Protein AF-A0A9W6RA93-F1 (afdb_monomer_lite)

Sequence (191 aa):
MTVQRWSEPAPAGTRHGHGGESALDPVASFRAELADDMESLQQAPGLPAEVPGMTTPDLASLLGDQLDLALLCTSLGMRQPEVMKLLRGKVPLTLEQINTVARVTGLAAEKIVQTVRPLPFGLVVAAEHPRWRHVWHERARRRHISEAEARLSGSYGAFALAARETSGKERNWHERLRRFLS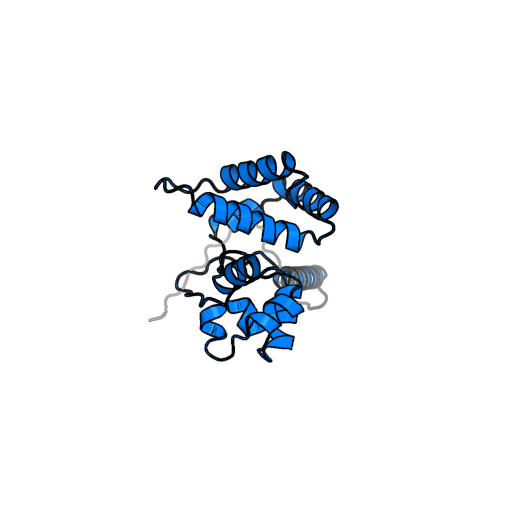DEELDPGGA

Radius of gyration: 23.51 Å; chains: 1; bounding box: 47×47×72 Å

Organism: NCBI:txid342230

Foldseek 3Di:
DDDDDDDDDDDPPDDDPDPPPDPPPPVVVVVVVVVVVVVVVVPPDAAQEDDPPDDFAFQCVVCPPLDDLVLLCVQVVHDSVVVVCNRRLLAFADLVSLVSCCVSSVNDSVSNNSNNDGAYNVLSCLLPPPVCQVLLVVQCVLVVHDSNVSSHRLSSQLVSVVVVPPDPDDDPSNVSSVVSSVVCVVCSDPD

Structure (mmCIF, N/CA/C/O backbone):
data_AF-A0A9W6RA93-F1
#
_entry.id   AF-A0A9W6RA93-F1
#
loop_
_atom_site.group_PDB
_atom_site.id
_atom_site.type_symbol
_atom_site.label_atom_id
_atom_site.label_alt_id
_atom_site.label_comp_id
_atom_site.label_asym_id
_atom_site.label_entity_id
_atom_site.label_seq_id
_atom_site.pdbx_PDB_ins_code
_atom_site.Cartn_x
_atom_site.Cartn_y
_atom_site.Cartn_z
_atom_site.occupancy
_atom_site.B_iso_or_equiv
_atom_site.auth_seq_id
_atom_site.auth_comp_id
_atom_site.auth_asym_id
_atom_site.auth_atom_id
_atom_site.pdbx_PDB_model_num
ATOM 1 N N . MET A 1 1 ? -10.419 10.894 -52.809 1.00 36.72 1 MET A N 1
ATOM 2 C CA . MET A 1 1 ? -9.105 11.565 -52.713 1.00 36.72 1 MET A CA 1
ATOM 3 C C . MET A 1 1 ? -8.285 10.778 -51.710 1.00 36.72 1 MET A C 1
ATOM 5 O O . MET A 1 1 ? -8.622 10.798 -50.535 1.00 36.72 1 MET A O 1
ATOM 9 N N . THR A 1 2 ? -7.304 10.008 -52.177 1.00 36.62 2 THR A N 1
ATOM 10 C CA . THR A 1 2 ? -6.543 9.055 -51.354 1.00 36.62 2 THR A CA 1
ATOM 11 C C . THR A 1 2 ? -5.090 9.505 -51.338 1.00 36.62 2 THR A C 1
ATOM 13 O O . THR A 1 2 ? -4.476 9.632 -52.394 1.00 36.62 2 THR A O 1
ATOM 16 N N . VAL A 1 3 ? -4.561 9.803 -50.151 1.00 40.84 3 VAL A N 1
ATOM 17 C CA . VAL A 1 3 ? -3.179 10.255 -49.961 1.00 40.84 3 VAL A CA 1
ATOM 18 C C . VAL A 1 3 ? -2.261 9.034 -50.013 1.00 40.84 3 VAL A C 1
ATOM 20 O O . VAL A 1 3 ? -2.242 8.221 -49.093 1.00 40.84 3 VAL A O 1
ATOM 23 N N . GLN A 1 4 ? -1.516 8.893 -51.110 1.00 44.50 4 GLN A N 1
ATOM 24 C CA . GLN A 1 4 ? -0.399 7.956 -51.224 1.00 44.50 4 GLN A CA 1
ATOM 25 C C . GLN A 1 4 ? 0.738 8.446 -50.322 1.00 44.50 4 GLN A C 1
ATOM 27 O O . GLN A 1 4 ? 1.382 9.453 -50.606 1.00 44.50 4 GLN A O 1
ATOM 32 N N . ARG A 1 5 ? 0.974 7.740 -49.214 1.00 43.41 5 ARG A N 1
ATOM 33 C CA . ARG A 1 5 ? 2.143 7.939 -48.354 1.00 43.41 5 ARG A CA 1
ATOM 34 C C . ARG A 1 5 ? 3.356 7.344 -49.067 1.00 43.41 5 ARG A C 1
ATOM 36 O O . ARG A 1 5 ? 3.407 6.136 -49.278 1.00 43.41 5 ARG A O 1
ATOM 43 N N . TRP A 1 6 ? 4.291 8.188 -49.485 1.00 42.81 6 TRP A N 1
ATOM 44 C CA . TRP A 1 6 ? 5.549 7.747 -50.080 1.00 42.81 6 TRP A CA 1
ATOM 45 C C . TRP A 1 6 ? 6.434 7.206 -48.955 1.00 42.81 6 TRP A C 1
ATOM 47 O O . TRP A 1 6 ? 6.784 7.942 -48.036 1.00 42.81 6 TRP A O 1
ATOM 57 N N . SER A 1 7 ? 6.742 5.912 -48.992 1.00 51.69 7 SER A N 1
ATOM 58 C CA . SER A 1 7 ? 7.781 5.329 -48.144 1.00 51.69 7 SER A CA 1
ATOM 59 C C . SER A 1 7 ? 9.137 5.702 -48.741 1.00 51.69 7 SER A C 1
ATOM 61 O O . SER A 1 7 ? 9.471 5.248 -49.835 1.00 51.69 7 SER A O 1
ATOM 63 N N . GLU A 1 8 ? 9.897 6.551 -48.052 1.00 59.06 8 GLU A N 1
ATOM 64 C CA . GLU A 1 8 ? 11.294 6.827 -48.395 1.00 59.06 8 GLU A CA 1
ATOM 65 C C . GLU A 1 8 ? 12.121 5.530 -48.334 1.00 59.06 8 GLU A C 1
ATOM 67 O O . GLU A 1 8 ? 11.984 4.762 -47.374 1.00 59.06 8 GLU A O 1
ATOM 72 N N . PRO A 1 9 ? 12.973 5.251 -49.336 1.00 64.44 9 PRO A N 1
ATOM 73 C CA . PRO A 1 9 ? 13.858 4.097 -49.295 1.00 64.44 9 PRO A CA 1
ATOM 74 C C . PRO A 1 9 ? 14.930 4.306 -48.220 1.00 64.44 9 PRO A C 1
ATOM 76 O O . PRO A 1 9 ? 15.585 5.348 -48.173 1.00 64.44 9 PRO A O 1
ATOM 79 N N . ALA A 1 10 ? 15.120 3.310 -47.352 1.00 65.06 10 ALA A N 1
ATOM 80 C CA . ALA A 1 10 ? 16.121 3.393 -46.294 1.00 65.06 10 ALA A CA 1
ATOM 81 C C . ALA A 1 10 ? 17.547 3.523 -46.880 1.00 65.06 10 ALA A C 1
ATOM 83 O O . ALA A 1 10 ? 17.833 2.954 -47.940 1.00 65.06 10 ALA A O 1
ATOM 84 N N . PRO A 1 11 ? 18.458 4.241 -46.197 1.00 69.00 11 PRO A N 1
ATOM 85 C CA . PRO A 1 11 ? 19.805 4.517 -46.690 1.00 69.00 11 PRO A CA 1
ATOM 86 C C . PRO A 1 11 ? 20.626 3.246 -46.962 1.00 69.00 11 PRO A C 1
ATOM 88 O O . PRO A 1 11 ? 20.432 2.191 -46.348 1.00 69.00 11 PRO A O 1
ATOM 91 N N . ALA A 1 12 ? 21.576 3.344 -47.894 1.00 56.97 12 ALA A N 1
ATOM 92 C CA . ALA A 1 12 ? 22.446 2.233 -48.266 1.00 56.97 12 ALA A CA 1
ATOM 93 C C . ALA A 1 12 ? 23.237 1.719 -47.046 1.00 56.97 12 ALA A C 1
ATOM 95 O O . ALA A 1 12 ? 23.892 2.492 -46.352 1.00 56.97 12 ALA A O 1
ATOM 96 N N . GLY A 1 13 ? 23.150 0.411 -46.781 1.00 61.53 13 GLY A N 1
ATOM 97 C CA . GLY A 1 13 ? 23.719 -0.239 -45.591 1.00 61.53 13 GLY A CA 1
ATOM 98 C C . GLY A 1 13 ? 22.688 -0.629 -44.524 1.00 61.53 13 GLY A C 1
ATOM 99 O O . GLY A 1 13 ? 23.022 -1.360 -43.593 1.00 61.53 13 GLY A O 1
ATOM 100 N N . THR A 1 14 ? 21.423 -0.219 -44.673 1.00 60.84 14 THR A N 1
ATOM 101 C CA . THR A 1 14 ? 20.351 -0.623 -43.751 1.00 60.84 14 THR A CA 1
ATOM 102 C C . THR A 1 14 ? 19.909 -2.058 -44.047 1.00 60.84 14 THR A C 1
ATOM 104 O O . THR A 1 14 ? 19.227 -2.331 -45.040 1.00 60.84 14 THR A O 1
ATOM 107 N N . ARG A 1 15 ? 20.289 -3.006 -43.184 1.00 58.16 15 ARG A N 1
ATOM 108 C CA . ARG A 1 15 ? 19.777 -4.380 -43.242 1.00 58.16 15 ARG A CA 1
ATOM 109 C C . ARG A 1 15 ? 18.323 -4.357 -42.766 1.00 58.16 15 ARG A C 1
ATOM 111 O O . ARG A 1 15 ? 18.066 -4.203 -41.577 1.00 58.16 15 ARG A O 1
ATOM 118 N N . HIS A 1 16 ? 17.374 -4.477 -43.690 1.00 57.50 16 HIS A N 1
ATOM 119 C CA . HIS A 1 16 ? 15.974 -4.669 -43.320 1.00 57.50 16 HIS A CA 1
ATOM 120 C C . HIS A 1 16 ? 15.856 -6.052 -42.677 1.00 57.50 16 HIS A C 1
ATOM 122 O O . HIS A 1 16 ? 16.251 -7.049 -43.287 1.00 57.50 16 HIS A O 1
ATOM 128 N N . GLY A 1 17 ? 15.369 -6.113 -41.436 1.00 53.44 17 GLY A N 1
ATOM 129 C CA . GLY A 1 17 ? 15.012 -7.387 -40.823 1.00 53.44 17 GLY A CA 1
ATOM 130 C C . GLY A 1 17 ? 13.988 -8.078 -41.718 1.00 53.44 17 GLY A C 1
ATOM 131 O O . GLY A 1 17 ? 12.970 -7.476 -42.054 1.00 53.44 17 GLY A O 1
ATOM 132 N N . HIS A 1 18 ? 14.282 -9.301 -42.159 1.00 56.94 18 HIS A N 1
ATOM 133 C CA . HIS A 1 18 ? 13.280 -10.123 -42.828 1.00 56.94 18 HIS A CA 1
ATOM 134 C C . HIS A 1 18 ? 12.119 -10.320 -41.850 1.00 56.94 18 HIS A C 1
ATOM 136 O O . HIS A 1 18 ? 12.353 -10.610 -40.675 1.00 56.94 18 HIS A O 1
ATOM 142 N N . GLY A 1 19 ? 10.887 -10.106 -42.315 1.00 50.97 19 GLY A N 1
ATOM 143 C CA . GLY A 1 19 ? 9.704 -10.450 -41.538 1.00 50.97 19 GLY A CA 1
ATOM 144 C C . GLY A 1 19 ? 9.785 -11.928 -41.177 1.00 50.97 19 GLY A C 1
ATOM 145 O O . GLY A 1 19 ? 9.890 -12.771 -42.064 1.00 50.97 19 GLY A O 1
ATOM 146 N N . GLY A 1 20 ? 9.821 -12.235 -39.881 1.00 49.22 20 GLY A N 1
ATOM 147 C CA . GLY A 1 20 ? 9.726 -13.607 -39.400 1.00 49.22 20 GLY A CA 1
ATOM 148 C C . GLY A 1 20 ? 8.324 -14.123 -39.703 1.00 49.22 20 GLY A C 1
ATOM 149 O O . GLY A 1 20 ? 7.399 -13.874 -38.939 1.00 49.22 20 GLY A O 1
ATOM 150 N N . GLU A 1 21 ? 8.151 -14.787 -40.845 1.00 57.59 21 GLU A N 1
ATOM 151 C CA . GLU A 1 21 ? 6.873 -15.379 -41.272 1.00 57.59 21 GLU A CA 1
ATOM 152 C C . GLU A 1 21 ? 6.667 -16.811 -40.739 1.00 57.59 21 GLU A C 1
ATOM 154 O O . GLU A 1 21 ? 5.764 -17.514 -41.182 1.00 57.59 21 GLU A O 1
ATOM 159 N N . SER A 1 22 ? 7.466 -17.273 -39.769 1.00 55.97 22 SER A N 1
ATOM 160 C CA . SER A 1 22 ? 7.335 -18.627 -39.217 1.00 55.97 22 SER A CA 1
ATOM 161 C C . SER A 1 22 ? 7.153 -18.617 -37.703 1.00 55.97 22 SER A C 1
ATOM 163 O O . SER A 1 22 ? 7.971 -18.068 -36.972 1.00 55.97 22 SER A O 1
ATOM 165 N N . ALA A 1 23 ? 6.118 -19.312 -37.225 1.00 57.00 23 ALA A N 1
ATOM 166 C CA . ALA A 1 23 ? 5.870 -19.568 -35.803 1.00 57.00 23 ALA A CA 1
ATOM 167 C C . ALA A 1 23 ? 6.973 -20.416 -35.125 1.00 57.00 23 ALA A C 1
ATOM 169 O O . ALA A 1 23 ? 6.965 -20.574 -33.909 1.00 57.00 23 ALA A O 1
ATOM 170 N N . LEU A 1 24 ? 7.913 -20.957 -35.911 1.00 57.31 24 LEU A N 1
ATOM 171 C CA . LEU A 1 24 ? 9.089 -21.710 -35.460 1.00 57.31 24 LEU A CA 1
ATOM 172 C C . LEU A 1 24 ? 10.396 -20.910 -35.605 1.00 57.31 24 LEU A C 1
ATOM 174 O O . LEU A 1 24 ? 11.478 -21.481 -35.481 1.00 57.31 24 LEU A O 1
ATOM 178 N N . ASP A 1 25 ? 10.319 -19.614 -35.922 1.00 70.88 25 ASP A N 1
ATOM 179 C CA . ASP A 1 25 ? 11.484 -18.731 -35.907 1.00 70.88 25 ASP A CA 1
ATOM 180 C C . ASP A 1 25 ? 11.964 -18.560 -34.451 1.00 70.88 25 ASP A C 1
ATOM 182 O O . ASP A 1 25 ? 11.193 -18.067 -33.621 1.00 70.88 25 ASP A O 1
ATOM 186 N N . PRO A 1 26 ? 13.221 -18.912 -34.116 1.00 73.00 26 PRO A N 1
ATOM 187 C CA . PRO A 1 26 ? 13.783 -18.695 -32.783 1.00 73.00 26 PRO A CA 1
ATOM 188 C C . PRO A 1 26 ? 13.625 -17.253 -32.278 1.00 73.00 26 PRO A C 1
ATOM 190 O O . PRO A 1 26 ? 13.491 -17.030 -31.076 1.00 73.00 26 PRO A O 1
ATOM 193 N N . VAL A 1 27 ? 13.599 -16.263 -33.180 1.00 78.69 27 VAL A N 1
ATOM 194 C CA . VAL A 1 27 ? 13.358 -14.855 -32.827 1.00 78.69 27 VAL A CA 1
ATOM 195 C C . VAL A 1 27 ? 11.902 -14.617 -32.418 1.00 78.69 27 VAL A C 1
ATOM 197 O O . VAL A 1 27 ? 11.645 -13.822 -31.514 1.00 78.69 27 VAL A O 1
ATOM 200 N N . ALA A 1 28 ? 10.945 -15.290 -33.062 1.00 78.12 28 ALA A N 1
ATOM 201 C CA . ALA A 1 28 ? 9.533 -15.219 -32.698 1.00 78.12 28 ALA A CA 1
ATOM 202 C C . ALA A 1 28 ? 9.275 -15.904 -31.349 1.00 78.12 28 ALA A C 1
ATOM 204 O O . ALA A 1 28 ? 8.592 -15.323 -30.507 1.00 78.12 28 ALA A O 1
ATOM 205 N N . SER A 1 29 ? 9.888 -17.069 -31.108 1.00 78.94 29 SER A N 1
ATOM 206 C CA . SER A 1 29 ? 9.822 -17.761 -29.813 1.00 78.94 29 SER A CA 1
ATOM 207 C C . SER A 1 29 ? 10.404 -16.910 -28.681 1.00 78.94 29 SER A C 1
ATOM 209 O O . SER A 1 29 ? 9.730 -16.693 -27.682 1.00 78.94 29 SER A O 1
ATOM 211 N N . PHE A 1 30 ? 11.589 -16.319 -28.868 1.00 83.62 30 PHE A N 1
ATOM 212 C CA . PHE A 1 30 ? 12.202 -15.451 -27.854 1.00 83.62 30 PHE A CA 1
ATOM 213 C C . PHE A 1 30 ? 11.380 -14.183 -27.563 1.00 83.62 30 PHE A C 1
ATOM 215 O O . PHE A 1 30 ? 11.320 -13.709 -26.432 1.00 83.62 30 PHE A O 1
ATOM 222 N N . ARG A 1 31 ? 10.719 -13.609 -28.578 1.00 86.00 31 ARG A N 1
ATOM 223 C CA . ARG A 1 31 ? 9.807 -12.471 -28.376 1.00 86.00 31 ARG A CA 1
ATOM 224 C C . ARG A 1 31 ? 8.556 -12.857 -27.595 1.00 86.00 31 ARG A C 1
ATOM 226 O O . ARG A 1 31 ? 8.086 -12.027 -26.825 1.00 86.00 31 ARG A O 1
ATOM 233 N N . ALA A 1 32 ? 8.025 -14.060 -27.813 1.00 85.19 32 ALA A N 1
ATOM 234 C CA . ALA A 1 32 ? 6.898 -14.577 -27.045 1.00 85.19 32 ALA A CA 1
ATOM 235 C C . ALA A 1 32 ? 7.292 -14.783 -25.576 1.00 85.19 32 ALA A C 1
ATOM 237 O O . ALA A 1 32 ? 6.619 -14.252 -24.705 1.00 85.19 32 ALA A O 1
ATOM 238 N N . GLU A 1 33 ? 8.445 -15.406 -25.311 1.00 87.25 33 GLU A N 1
ATOM 239 C CA . GLU A 1 33 ? 8.981 -15.558 -23.947 1.00 87.25 33 GLU A CA 1
ATOM 240 C C . GLU A 1 33 ? 9.149 -14.203 -23.242 1.00 87.25 33 GLU A C 1
ATOM 242 O O . GLU A 1 33 ? 8.701 -14.024 -22.113 1.00 87.25 33 GLU A O 1
ATOM 247 N N . LEU A 1 34 ? 9.720 -13.205 -23.927 1.00 90.69 34 LEU A N 1
ATOM 248 C CA . LEU A 1 34 ? 9.853 -11.860 -23.364 1.00 90.69 34 LEU A CA 1
ATOM 249 C C . LEU A 1 34 ? 8.492 -11.187 -23.117 1.00 90.69 34 LEU A C 1
ATOM 251 O O . LEU A 1 34 ? 8.352 -10.426 -22.160 1.00 90.69 34 LEU A O 1
ATOM 255 N N . ALA A 1 35 ? 7.506 -11.418 -23.988 1.00 87.62 35 ALA A N 1
ATOM 256 C CA . ALA A 1 35 ? 6.161 -10.879 -23.821 1.00 87.62 35 ALA A CA 1
ATOM 257 C C . ALA A 1 35 ? 5.460 -11.501 -22.606 1.00 87.62 35 ALA A C 1
ATOM 259 O O . ALA A 1 35 ? 4.885 -10.755 -21.815 1.00 87.62 35 ALA A O 1
ATOM 260 N N . ASP A 1 36 ? 5.585 -12.814 -22.421 1.00 88.00 36 ASP A N 1
ATOM 261 C CA . ASP A 1 36 ? 5.050 -13.545 -21.270 1.00 88.00 36 ASP A CA 1
ATOM 262 C C . ASP A 1 36 ? 5.724 -13.084 -19.965 1.00 88.00 36 ASP A C 1
ATOM 264 O O . ASP A 1 36 ? 5.051 -12.798 -18.971 1.00 88.00 36 ASP A O 1
ATOM 268 N N . ASP A 1 37 ? 7.051 -12.912 -19.975 1.00 89.69 37 ASP A N 1
ATOM 269 C CA . ASP A 1 37 ? 7.802 -12.361 -18.842 1.00 89.69 37 ASP A CA 1
ATOM 270 C C . ASP A 1 37 ? 7.358 -10.927 -18.519 1.00 89.69 37 ASP A C 1
ATOM 272 O O . ASP A 1 37 ? 7.168 -10.564 -17.356 1.00 89.69 37 ASP A O 1
ATOM 276 N N . MET A 1 38 ? 7.158 -10.092 -19.541 1.00 88.62 38 MET A N 1
ATOM 277 C CA . MET A 1 38 ? 6.647 -8.735 -19.363 1.00 88.62 38 MET A CA 1
ATOM 278 C C . MET A 1 38 ? 5.212 -8.717 -18.831 1.00 88.62 38 MET A C 1
ATOM 280 O O . MET A 1 38 ? 4.895 -7.855 -18.011 1.00 88.62 38 MET A O 1
ATOM 284 N N . GLU A 1 39 ? 4.346 -9.620 -19.285 1.00 85.62 39 GLU A N 1
ATOM 285 C CA . GLU A 1 39 ? 2.978 -9.754 -18.784 1.00 85.62 39 GLU A CA 1
ATOM 286 C C . GLU A 1 39 ? 2.991 -10.181 -17.312 1.00 85.62 39 GLU A C 1
ATOM 288 O O . GLU A 1 39 ? 2.346 -9.544 -16.481 1.00 85.62 39 GLU A O 1
ATOM 293 N N . SER A 1 40 ? 3.822 -11.164 -16.959 1.00 76.94 40 SER A N 1
ATOM 294 C CA . SER A 1 40 ? 4.049 -11.593 -15.575 1.00 76.94 40 SER A CA 1
ATOM 295 C C . SER A 1 40 ? 4.535 -10.440 -14.685 1.00 76.94 40 SER A C 1
ATOM 297 O O . SER A 1 40 ? 4.001 -10.210 -13.597 1.00 76.94 40 SER A O 1
ATOM 299 N N . LEU A 1 41 ? 5.486 -9.635 -15.171 1.00 78.44 41 LEU A N 1
ATOM 300 C CA . LEU A 1 41 ? 5.976 -8.454 -14.457 1.00 78.44 41 LEU A CA 1
ATOM 301 C C . LEU A 1 41 ? 4.921 -7.348 -14.320 1.00 78.44 41 LEU A C 1
ATOM 303 O O . LEU A 1 41 ? 4.916 -6.652 -13.307 1.00 78.44 41 LEU A O 1
ATOM 307 N N . GLN A 1 42 ? 4.021 -7.182 -15.292 1.00 76.94 42 GLN A N 1
ATOM 308 C CA . GLN A 1 42 ? 2.908 -6.227 -15.191 1.00 76.94 42 GLN A CA 1
ATOM 309 C C . GLN A 1 42 ? 1.892 -6.622 -14.116 1.00 76.94 42 GLN A C 1
ATOM 311 O O . GLN A 1 42 ? 1.263 -5.743 -13.530 1.00 76.94 42 GLN A O 1
ATOM 316 N N . GLN A 1 43 ? 1.751 -7.920 -13.831 1.00 74.50 43 GLN A N 1
ATOM 317 C CA . GLN A 1 43 ? 0.900 -8.416 -12.745 1.00 74.50 43 GLN A CA 1
ATOM 318 C C . GLN A 1 43 ? 1.572 -8.330 -11.366 1.00 74.50 43 GLN A C 1
ATOM 320 O O . GLN A 1 43 ? 0.918 -8.550 -10.344 1.00 74.50 43 GLN A O 1
ATOM 325 N N . ALA A 1 44 ? 2.871 -8.016 -11.302 1.00 71.44 44 ALA A N 1
ATOM 326 C CA . ALA A 1 44 ? 3.565 -7.885 -10.031 1.00 71.44 44 ALA A CA 1
ATOM 327 C C . ALA A 1 4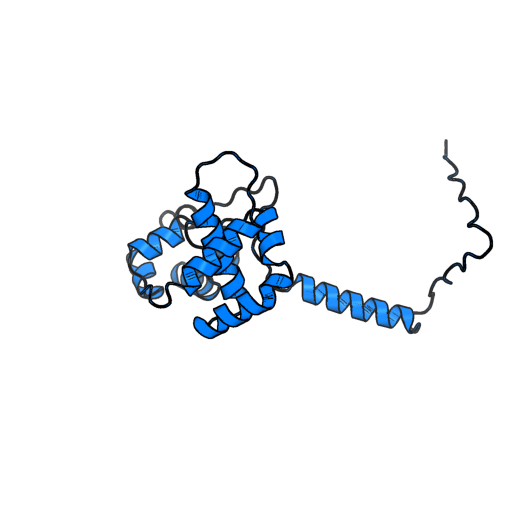4 ? 3.012 -6.685 -9.234 1.00 71.44 44 ALA A C 1
ATOM 329 O O . ALA A 1 44 ? 2.806 -5.604 -9.792 1.00 71.44 44 ALA A O 1
ATOM 330 N N . PRO A 1 45 ? 2.800 -6.830 -7.914 1.00 69.12 45 PRO A N 1
ATOM 331 C CA . PRO A 1 45 ? 2.241 -5.763 -7.095 1.00 69.12 45 PRO A CA 1
ATOM 332 C C . PRO A 1 45 ? 3.200 -4.564 -7.028 1.00 69.12 45 PRO A C 1
ATOM 334 O O . PRO A 1 45 ? 4.243 -4.600 -6.364 1.00 69.12 45 PRO A O 1
ATOM 337 N N . GLY A 1 46 ? 2.834 -3.496 -7.735 1.00 79.00 46 GLY A N 1
ATOM 338 C CA . GLY A 1 46 ? 3.486 -2.191 -7.678 1.00 79.00 46 GLY A CA 1
ATOM 339 C C . GLY A 1 46 ? 2.907 -1.295 -6.583 1.00 79.00 46 GLY A C 1
ATOM 340 O O . GLY A 1 46 ? 1.845 -1.564 -6.017 1.00 79.00 46 GLY A O 1
ATOM 341 N N . LEU A 1 47 ? 3.600 -0.195 -6.286 1.00 84.12 47 LEU A N 1
ATOM 342 C CA . LEU A 1 47 ? 3.041 0.856 -5.437 1.00 84.12 47 LEU A CA 1
ATOM 343 C C . LEU A 1 47 ? 1.788 1.475 -6.091 1.00 84.12 47 LEU A C 1
ATOM 345 O O . LEU A 1 47 ? 1.807 1.752 -7.292 1.00 84.12 47 LEU A O 1
ATOM 349 N N . PRO A 1 48 ? 0.717 1.756 -5.324 1.00 84.38 48 PRO A N 1
ATOM 350 C CA . PRO A 1 48 ? -0.491 2.371 -5.865 1.00 84.38 48 PRO A CA 1
ATOM 351 C C . PRO A 1 48 ? -0.180 3.809 -6.294 1.00 84.38 48 PRO A C 1
ATOM 353 O O . PRO A 1 48 ? -0.003 4.681 -5.447 1.00 84.38 48 PRO A O 1
ATOM 356 N N . ALA A 1 49 ? -0.072 4.060 -7.597 1.00 85.44 49 ALA A N 1
ATOM 357 C CA . ALA A 1 49 ? 0.250 5.373 -8.150 1.00 85.44 49 ALA A CA 1
ATOM 358 C C . ALA A 1 49 ? -1.012 6.193 -8.443 1.00 85.44 49 ALA A C 1
ATOM 360 O O . ALA A 1 49 ? -2.049 5.650 -8.822 1.00 85.44 49 ALA A O 1
ATOM 361 N N . GLU A 1 50 ? -0.928 7.514 -8.282 1.00 84.12 50 GLU A N 1
ATOM 362 C CA . GLU A 1 50 ? -2.022 8.413 -8.639 1.00 84.12 50 GLU A CA 1
ATOM 363 C C . GLU A 1 50 ? -2.257 8.398 -10.150 1.00 84.12 50 GLU A C 1
ATOM 365 O O . GLU A 1 50 ? -1.325 8.509 -10.949 1.00 84.12 50 GLU A O 1
ATOM 370 N N . VAL A 1 51 ? -3.526 8.281 -10.534 1.00 78.69 51 VAL A N 1
ATOM 371 C CA . VAL A 1 51 ? -3.971 8.409 -11.920 1.00 78.69 51 VAL A CA 1
ATOM 372 C C . VAL A 1 51 ? -4.762 9.714 -12.032 1.00 78.69 51 VAL A C 1
ATOM 374 O O . VAL A 1 51 ? -5.649 9.952 -11.202 1.00 78.69 51 VAL A O 1
ATOM 377 N N . PRO A 1 52 ? -4.472 10.583 -13.020 1.00 73.06 52 PRO A N 1
ATOM 378 C CA . PRO A 1 52 ? -5.204 11.833 -13.202 1.00 73.06 52 PRO A CA 1
ATOM 379 C C . PRO A 1 52 ? -6.722 11.610 -13.269 1.00 73.06 52 PRO A C 1
ATOM 381 O O . PRO A 1 52 ? -7.198 10.774 -14.032 1.00 73.06 52 PRO A O 1
ATOM 384 N N . GLY A 1 53 ? -7.482 12.366 -12.470 1.00 68.44 53 GLY A N 1
ATOM 385 C CA . GLY A 1 53 ? -8.950 12.300 -12.435 1.00 68.44 53 GLY A CA 1
ATOM 386 C C . GLY A 1 53 ? -9.546 11.230 -11.511 1.00 68.44 53 GLY A C 1
ATOM 387 O O . GLY A 1 53 ? -10.766 11.159 -11.392 1.00 68.44 53 GLY A O 1
ATOM 388 N N . MET A 1 54 ? -8.725 10.429 -10.825 1.00 71.56 54 MET A N 1
ATOM 389 C CA . MET A 1 54 ? -9.212 9.422 -9.880 1.00 71.56 54 MET A CA 1
ATOM 390 C C . MET A 1 54 ? -9.490 10.041 -8.502 1.00 71.56 54 MET A C 1
ATOM 392 O O . MET A 1 54 ? -8.593 10.579 -7.853 1.00 71.56 54 MET A O 1
ATOM 396 N N . THR A 1 55 ? -10.733 9.940 -8.033 1.00 68.69 55 THR A N 1
ATOM 397 C CA . THR A 1 55 ? -11.110 10.268 -6.651 1.00 68.69 55 THR A CA 1
ATOM 398 C C . THR A 1 55 ? -11.189 8.993 -5.826 1.00 68.69 55 THR A C 1
ATOM 400 O O . THR A 1 55 ? -11.966 8.097 -6.150 1.00 68.69 55 THR A O 1
ATOM 403 N N . THR A 1 56 ? -10.403 8.914 -4.756 1.00 72.69 56 THR A N 1
ATOM 404 C CA . THR A 1 56 ? -10.346 7.737 -3.882 1.00 72.69 56 THR A CA 1
ATOM 405 C C . THR A 1 56 ? -11.241 7.961 -2.660 1.00 72.69 56 THR A C 1
ATOM 407 O O . THR A 1 56 ? -10.935 8.860 -1.870 1.00 72.69 56 THR A O 1
ATOM 410 N N . PRO A 1 57 ? -12.346 7.210 -2.490 1.00 78.81 57 PRO A N 1
ATOM 411 C CA . PRO A 1 57 ? -13.127 7.266 -1.257 1.00 78.81 57 PRO A CA 1
ATOM 412 C C . PRO A 1 57 ? -12.296 6.705 -0.096 1.00 78.81 57 PRO A C 1
ATOM 414 O O . PRO A 1 57 ? -11.504 5.786 -0.289 1.00 78.81 57 PRO A O 1
ATOM 417 N N . ASP A 1 58 ? -12.456 7.247 1.111 1.00 82.00 58 ASP A N 1
ATOM 418 C CA . ASP A 1 58 ? -11.820 6.656 2.289 1.00 82.00 58 ASP A CA 1
ATOM 419 C C . ASP A 1 58 ? -12.590 5.413 2.769 1.00 82.00 58 ASP A C 1
ATOM 421 O O . ASP A 1 58 ? -13.761 5.197 2.437 1.00 82.00 58 ASP A O 1
ATOM 425 N N . LEU A 1 59 ? -11.914 4.557 3.542 1.00 80.94 59 LEU A N 1
ATOM 426 C CA . LEU A 1 59 ? -12.505 3.311 4.031 1.00 80.94 59 LEU A CA 1
ATOM 427 C C . LEU A 1 59 ? -13.701 3.579 4.957 1.00 80.94 59 LEU A C 1
ATOM 429 O O . LEU A 1 59 ? -14.665 2.820 4.947 1.00 80.94 59 LEU A O 1
ATOM 433 N N . ALA A 1 60 ? -13.677 4.681 5.710 1.00 82.62 60 ALA A N 1
ATOM 434 C CA . ALA A 1 60 ? -14.813 5.119 6.516 1.00 82.62 60 ALA A CA 1
ATOM 435 C C . ALA A 1 60 ? -16.065 5.392 5.662 1.00 82.62 60 ALA A C 1
ATOM 437 O O . ALA A 1 60 ? -17.147 4.921 6.008 1.00 82.62 60 ALA A O 1
ATOM 438 N N . SER A 1 61 ? -15.923 6.099 4.537 1.00 84.44 61 SER A N 1
ATOM 439 C CA . SER A 1 61 ? -17.034 6.379 3.621 1.00 84.44 61 SER A CA 1
ATOM 440 C C . SER A 1 61 ? -17.521 5.124 2.902 1.00 84.44 61 SER A C 1
ATOM 442 O O . SER A 1 61 ? -18.710 5.015 2.621 1.00 84.44 61 SER A O 1
ATOM 444 N N . LEU A 1 62 ? -16.624 4.172 2.616 1.00 84.75 62 LEU A N 1
ATOM 445 C CA . LEU A 1 62 ? -17.008 2.887 2.026 1.00 84.75 62 LEU A CA 1
ATOM 446 C C . LEU A 1 62 ? -17.830 2.031 3.001 1.00 84.75 62 LEU A C 1
ATOM 448 O O . LEU A 1 62 ? -18.778 1.373 2.580 1.00 84.75 62 LEU A O 1
ATOM 452 N N . LEU A 1 63 ? -17.456 2.023 4.284 1.00 83.56 63 LEU A N 1
ATOM 453 C CA . LEU A 1 63 ? -18.119 1.215 5.308 1.00 83.56 63 LEU A CA 1
ATOM 454 C C . LEU A 1 63 ? -19.435 1.834 5.787 1.00 83.56 63 LEU A C 1
ATOM 456 O O . LEU A 1 63 ? -20.375 1.092 6.063 1.00 83.56 63 LEU A O 1
ATOM 460 N N . GLY A 1 64 ? -19.521 3.166 5.864 1.00 84.50 64 GLY A N 1
ATOM 461 C CA . GLY A 1 64 ? -20.737 3.877 6.262 1.00 84.50 64 GLY A CA 1
ATOM 462 C C . GLY A 1 64 ? -21.345 3.308 7.549 1.00 84.50 64 GLY A C 1
ATOM 463 O O . GLY A 1 64 ? -20.673 3.220 8.576 1.00 84.50 64 GLY A O 1
ATOM 464 N N . ASP A 1 65 ? -22.600 2.867 7.465 1.00 78.31 65 ASP A N 1
ATOM 465 C CA . ASP A 1 65 ? -23.363 2.314 8.593 1.00 78.31 65 ASP A CA 1
ATOM 466 C C . ASP A 1 65 ? -22.931 0.895 9.009 1.00 78.31 65 ASP A C 1
ATOM 468 O O . ASP A 1 65 ? -23.308 0.424 10.079 1.00 78.31 65 ASP A O 1
ATOM 472 N N . GLN A 1 66 ? -22.126 0.204 8.195 1.00 77.75 66 GLN A N 1
ATOM 473 C CA . GLN A 1 66 ? -21.564 -1.114 8.526 1.00 77.75 66 GLN A CA 1
ATOM 474 C C . GLN A 1 66 ? -20.275 -1.017 9.357 1.00 77.75 66 GLN A C 1
ATOM 476 O O . GLN A 1 66 ? -19.622 -2.027 9.625 1.00 77.75 66 GLN A O 1
ATOM 481 N N . LEU A 1 67 ? -19.874 0.195 9.751 1.00 83.50 67 LEU A N 1
ATOM 482 C CA . LEU A 1 67 ? -18.663 0.422 10.525 1.00 83.50 67 LEU A CA 1
ATOM 483 C C . LEU A 1 67 ? -18.837 -0.023 11.986 1.00 83.50 67 LEU A C 1
ATOM 485 O O . LEU A 1 67 ? -19.234 0.760 12.848 1.00 83.50 67 LEU A O 1
ATOM 489 N N . ASP A 1 68 ? -18.440 -1.259 12.285 1.00 88.25 68 ASP A N 1
ATOM 490 C CA . ASP A 1 68 ? -18.224 -1.712 13.661 1.00 88.25 68 ASP A CA 1
ATOM 491 C C . ASP A 1 68 ? -16.763 -1.480 14.077 1.00 88.25 68 ASP A C 1
ATOM 493 O O . ASP A 1 68 ? -15.851 -2.260 13.784 1.00 88.25 68 ASP A O 1
ATOM 497 N N . LEU A 1 69 ? -16.532 -0.365 14.775 1.00 86.25 69 LEU A N 1
ATOM 498 C CA . LEU A 1 69 ? -15.198 0.025 15.224 1.00 86.25 69 LEU A CA 1
ATOM 499 C C . LEU A 1 69 ? -14.623 -0.930 16.279 1.00 86.25 69 LEU A C 1
ATOM 501 O O . LEU A 1 69 ? -13.410 -1.141 16.295 1.00 86.25 69 LEU A O 1
ATOM 505 N N . ALA A 1 70 ? -15.458 -1.498 17.152 1.00 87.31 70 ALA A N 1
ATOM 506 C CA . ALA A 1 70 ? -14.991 -2.404 18.198 1.00 87.31 70 ALA A CA 1
ATOM 507 C C . ALA A 1 70 ? -14.511 -3.719 17.577 1.00 87.31 70 ALA A C 1
ATOM 509 O O . ALA A 1 70 ? -13.400 -4.170 17.863 1.00 87.31 70 ALA A O 1
ATOM 510 N N . LEU A 1 71 ? -15.297 -4.265 16.646 1.00 89.12 71 LEU A N 1
ATOM 511 C CA . LEU A 1 71 ? -14.951 -5.471 15.903 1.00 89.12 71 LEU A CA 1
ATOM 512 C C . LEU A 1 71 ? -13.689 -5.283 15.050 1.00 89.12 71 LEU A C 1
ATOM 514 O O . LEU A 1 71 ? -12.843 -6.178 15.003 1.00 89.12 71 LEU A O 1
ATOM 518 N N . LEU A 1 72 ? -13.510 -4.116 14.422 1.00 87.75 72 LEU A N 1
ATOM 519 C CA . LEU A 1 72 ? -12.285 -3.787 13.683 1.00 87.75 72 LEU A CA 1
ATOM 520 C C . LEU A 1 72 ? -11.055 -3.681 14.594 1.00 87.75 72 LEU A C 1
ATOM 522 O O . LEU A 1 72 ? -10.000 -4.199 14.240 1.00 87.75 72 LEU A O 1
ATOM 526 N N . CYS A 1 73 ? -11.173 -3.064 15.775 1.00 89.88 73 CYS A N 1
ATOM 527 C CA . CYS A 1 73 ? -10.062 -3.003 16.732 1.00 89.88 73 CYS A CA 1
ATOM 528 C C . CYS A 1 73 ? -9.638 -4.402 17.190 1.00 89.88 73 CYS A C 1
ATOM 530 O O . CYS A 1 73 ? -8.449 -4.717 17.185 1.00 89.88 73 CYS A O 1
ATOM 532 N N . THR A 1 74 ? -10.603 -5.256 17.538 1.00 90.81 74 THR A N 1
ATOM 533 C CA . THR A 1 74 ? -10.319 -6.626 17.979 1.00 90.81 74 THR A CA 1
ATOM 534 C C . THR A 1 74 ? -9.736 -7.479 16.855 1.00 90.81 74 THR A C 1
ATOM 536 O O . THR A 1 74 ? -8.753 -8.178 17.077 1.00 90.81 74 THR A O 1
ATOM 539 N N . SER A 1 75 ? -10.303 -7.416 15.648 1.00 88.25 75 SER A N 1
ATOM 540 C CA . SER A 1 75 ? -9.858 -8.248 14.522 1.00 88.25 75 SER A CA 1
ATOM 541 C C . SER A 1 75 ? -8.506 -7.836 13.945 1.00 88.25 75 SER A C 1
ATOM 543 O O . SER A 1 75 ? -7.748 -8.705 13.523 1.00 88.25 75 SER A O 1
ATOM 545 N N . LEU A 1 76 ? -8.183 -6.540 13.946 1.00 86.31 76 LEU A N 1
ATOM 546 C CA . LEU A 1 76 ? -6.877 -6.034 13.515 1.00 86.31 76 LEU A CA 1
ATOM 547 C C . LEU A 1 76 ? -5.823 -6.077 14.632 1.00 86.31 76 LEU A C 1
ATOM 549 O O . LEU A 1 76 ? -4.652 -5.831 14.361 1.00 86.31 76 LEU A O 1
ATOM 553 N N . GLY A 1 77 ? -6.221 -6.350 15.880 1.00 87.31 77 GLY A N 1
ATOM 554 C CA . GLY A 1 77 ? -5.325 -6.315 17.040 1.00 87.31 77 GLY A CA 1
ATOM 555 C C . GLY A 1 77 ? -4.753 -4.922 17.328 1.00 87.31 77 GLY A C 1
ATOM 556 O O . GLY A 1 77 ? -3.687 -4.803 17.926 1.00 87.31 77 GLY A O 1
ATOM 557 N N . MET A 1 78 ? -5.439 -3.866 16.885 1.00 88.31 78 MET A N 1
ATOM 558 C CA . MET A 1 78 ? -4.960 -2.482 16.927 1.00 88.31 78 MET A CA 1
ATOM 559 C C . MET A 1 78 ? -5.746 -1.639 17.919 1.00 88.31 78 MET A C 1
ATOM 561 O O . MET A 1 78 ? -6.922 -1.884 18.199 1.00 88.31 78 MET A O 1
ATOM 565 N N . ARG A 1 79 ? -5.118 -0.568 18.411 1.00 88.75 79 ARG A N 1
ATOM 566 C CA . ARG A 1 79 ? -5.826 0.401 19.254 1.00 88.75 79 ARG A CA 1
ATOM 567 C C . ARG A 1 79 ? -6.741 1.262 18.389 1.00 88.75 79 ARG A C 1
ATOM 569 O O . ARG A 1 79 ? -6.415 1.600 17.252 1.00 88.75 79 ARG A O 1
ATOM 576 N N . GLN A 1 80 ? -7.845 1.731 18.967 1.00 87.56 80 GLN A N 1
ATOM 577 C CA . GLN A 1 80 ? -8.811 2.591 18.274 1.00 87.56 80 GLN A CA 1
ATOM 578 C C . GLN A 1 80 ? -8.177 3.779 17.511 1.00 87.56 80 GLN A C 1
ATOM 580 O O . GLN A 1 80 ? -8.567 4.014 16.367 1.00 87.56 80 GLN A O 1
ATOM 585 N N . PRO A 1 81 ? -7.174 4.513 18.044 1.00 86.06 81 PRO A N 1
ATOM 586 C CA . PRO A 1 81 ? -6.541 5.604 17.299 1.00 86.06 81 PRO A CA 1
ATOM 587 C C . PRO A 1 81 ? -5.809 5.157 16.025 1.00 86.06 81 PRO A C 1
ATOM 589 O O . PRO A 1 81 ? -5.721 5.932 15.074 1.00 86.06 81 PRO A O 1
ATOM 592 N N . GLU A 1 82 ? -5.269 3.940 15.995 1.00 82.25 82 GLU A N 1
ATOM 593 C CA . GLU A 1 82 ? -4.574 3.369 14.834 1.00 82.25 82 GLU A CA 1
ATOM 594 C C . GLU A 1 82 ? -5.578 2.931 13.772 1.00 82.25 82 GLU A C 1
ATOM 596 O O . GLU A 1 82 ? -5.450 3.329 12.614 1.00 82.25 82 GLU A O 1
ATOM 601 N N . VAL A 1 83 ? -6.649 2.248 14.185 1.00 86.44 83 VAL A N 1
ATOM 602 C CA . VAL A 1 83 ? -7.759 1.886 13.291 1.00 86.44 83 VAL A CA 1
ATOM 603 C C . VAL A 1 83 ? -8.375 3.133 12.659 1.00 86.44 83 VAL A C 1
ATOM 605 O O . VAL A 1 83 ? -8.592 3.181 11.453 1.00 86.44 83 VAL A O 1
ATOM 608 N N . MET A 1 84 ? -8.556 4.211 13.426 1.00 87.62 84 MET A N 1
ATOM 609 C CA . MET A 1 84 ? -9.055 5.478 12.883 1.00 87.62 84 MET A CA 1
ATOM 610 C C . MET A 1 84 ? -8.096 6.138 11.879 1.00 87.62 84 MET A C 1
ATOM 612 O O . MET A 1 84 ? -8.550 6.877 11.002 1.00 87.62 84 MET A O 1
ATOM 616 N N . LYS A 1 85 ? -6.779 5.906 11.975 1.00 82.56 85 LYS A N 1
ATOM 617 C CA . LYS A 1 85 ? -5.822 6.368 10.953 1.00 82.56 85 LYS A CA 1
ATOM 618 C C . LYS A 1 85 ? -5.972 5.566 9.660 1.00 82.56 85 LYS A C 1
ATOM 620 O O . LYS A 1 85 ? -5.920 6.182 8.596 1.00 82.56 85 LYS A O 1
ATOM 625 N N . LEU A 1 86 ? -6.191 4.252 9.753 1.00 83.44 86 LEU A N 1
ATOM 626 C CA . LEU A 1 86 ? -6.470 3.392 8.597 1.00 83.44 86 LEU A CA 1
ATOM 627 C C . LEU A 1 86 ? -7.787 3.789 7.919 1.00 83.44 86 LEU A C 1
ATOM 629 O O . LEU A 1 86 ? -7.808 4.056 6.722 1.00 83.44 86 LEU A O 1
ATOM 633 N N . LEU A 1 87 ? -8.863 3.943 8.699 1.00 84.56 87 LEU A N 1
ATOM 634 C CA . LEU A 1 87 ? -10.195 4.297 8.196 1.00 84.56 87 LEU A CA 1
ATOM 635 C C . LEU A 1 87 ? -10.219 5.621 7.421 1.00 84.56 87 LEU A C 1
ATOM 637 O O . LEU A 1 87 ? -10.926 5.748 6.428 1.00 84.56 87 LEU A O 1
ATOM 641 N N . ARG A 1 88 ? -9.419 6.599 7.861 1.00 80.56 88 ARG A N 1
ATOM 642 C CA . ARG A 1 88 ? -9.287 7.917 7.217 1.00 80.56 88 ARG A CA 1
ATOM 643 C C . ARG A 1 88 ? -8.236 7.956 6.099 1.00 80.56 88 ARG A C 1
ATOM 645 O O . ARG A 1 88 ? -7.854 9.045 5.672 1.00 80.56 88 ARG A O 1
ATOM 652 N N . GLY A 1 89 ? -7.674 6.811 5.704 1.00 74.31 89 GLY A N 1
ATOM 653 C CA . GLY A 1 89 ? -6.643 6.725 4.664 1.00 74.31 89 GLY A CA 1
ATOM 654 C C . GLY A 1 89 ? -5.342 7.466 5.002 1.00 74.31 89 GLY A C 1
ATOM 655 O O . GLY A 1 89 ? -4.621 7.896 4.101 1.00 74.31 89 GLY A O 1
ATOM 656 N N . LYS A 1 90 ? -5.038 7.674 6.293 1.00 72.50 90 LYS A N 1
ATOM 657 C CA . LYS A 1 90 ? -3.783 8.314 6.739 1.00 72.50 90 LYS A CA 1
ATOM 658 C C . LYS A 1 90 ? -2.602 7.347 6.730 1.00 72.50 90 LYS A C 1
ATOM 660 O O . LYS A 1 90 ? -1.460 7.790 6.660 1.00 72.50 90 LYS A O 1
ATOM 665 N N . VAL A 1 91 ? -2.890 6.057 6.859 1.00 73.31 91 VAL A N 1
ATOM 666 C CA . VAL A 1 91 ? -1.935 4.950 6.802 1.00 73.31 91 VAL A CA 1
ATOM 667 C C . VAL A 1 91 ? -2.486 3.961 5.773 1.00 73.31 91 VAL A C 1
ATOM 669 O O . VAL A 1 91 ? -3.697 3.731 5.777 1.00 73.31 91 VAL A O 1
ATOM 672 N N . PRO A 1 92 ? -1.652 3.428 4.865 1.00 74.94 92 PRO A N 1
ATOM 673 C CA . PRO A 1 92 ? -2.100 2.441 3.894 1.00 74.94 92 PRO A CA 1
ATOM 674 C C . PRO A 1 92 ? -2.493 1.148 4.599 1.00 74.94 92 PRO A C 1
ATOM 676 O O . PRO A 1 92 ? -1.875 0.763 5.591 1.00 74.94 92 PRO A O 1
ATOM 679 N N . LEU A 1 93 ? -3.489 0.462 4.051 1.00 79.12 93 LEU A N 1
ATOM 680 C CA . LEU A 1 93 ? -3.826 -0.886 4.487 1.00 79.12 93 LEU A CA 1
ATOM 681 C C . LEU A 1 93 ? -2.821 -1.873 3.884 1.00 79.12 93 LEU A C 1
ATOM 683 O O . LEU A 1 93 ? -2.515 -1.801 2.692 1.00 79.12 93 LEU A O 1
ATOM 687 N N . THR A 1 94 ? -2.315 -2.796 4.696 1.00 78.25 94 THR A N 1
ATOM 688 C CA . THR A 1 94 ? -1.547 -3.949 4.202 1.00 78.25 94 THR A CA 1
ATOM 689 C C . THR A 1 94 ? -2.489 -4.981 3.584 1.00 78.25 94 THR A C 1
ATOM 691 O O . THR A 1 94 ? -3.685 -4.984 3.868 1.00 78.25 94 THR A O 1
ATOM 694 N N . LEU A 1 95 ? -1.971 -5.897 2.760 1.00 75.25 95 LEU A N 1
ATOM 695 C CA . LEU A 1 95 ? -2.799 -6.950 2.156 1.00 75.25 95 LEU A CA 1
ATOM 696 C C . LEU A 1 95 ? -3.508 -7.807 3.220 1.00 75.25 95 LEU A C 1
ATOM 698 O O . LEU A 1 95 ? -4.684 -8.132 3.079 1.00 75.25 95 LEU A O 1
ATOM 702 N N . GLU A 1 96 ? -2.821 -8.117 4.318 1.00 78.69 96 GLU A N 1
ATOM 703 C CA . GLU A 1 96 ? -3.401 -8.843 5.450 1.00 78.69 96 GLU A CA 1
ATOM 704 C C . GLU A 1 96 ? -4.535 -8.057 6.125 1.00 78.69 96 GLU A C 1
ATOM 706 O O . GLU A 1 96 ? -5.584 -8.620 6.451 1.00 78.69 96 GLU A O 1
ATOM 711 N N . GLN A 1 97 ? -4.365 -6.742 6.282 1.00 84.69 97 GLN A N 1
ATOM 712 C CA . GLN A 1 97 ? -5.399 -5.868 6.831 1.00 84.69 97 GLN A CA 1
ATOM 713 C C . GLN A 1 97 ? -6.594 -5.763 5.885 1.00 84.69 97 GLN A C 1
ATOM 715 O O . GLN A 1 97 ? -7.724 -5.864 6.347 1.00 84.69 97 GLN A O 1
ATOM 720 N N . ILE A 1 98 ? -6.374 -5.634 4.573 1.00 84.62 98 ILE A N 1
ATOM 721 C CA . ILE A 1 98 ? -7.447 -5.636 3.564 1.00 84.62 98 ILE A CA 1
ATOM 722 C C . ILE A 1 98 ? -8.235 -6.944 3.658 1.00 84.62 98 ILE A C 1
ATOM 724 O O . ILE A 1 98 ? -9.457 -6.905 3.772 1.00 84.62 98 ILE A O 1
ATOM 728 N N . ASN A 1 99 ? -7.553 -8.091 3.694 1.00 84.50 99 ASN A N 1
ATOM 729 C CA . ASN A 1 99 ? -8.198 -9.400 3.820 1.00 84.50 99 ASN A CA 1
ATOM 730 C C . ASN A 1 99 ? -8.965 -9.543 5.143 1.00 84.50 99 ASN A C 1
ATOM 732 O O . ASN A 1 99 ? -10.054 -10.116 5.184 1.00 84.50 99 ASN A O 1
ATOM 736 N N . THR A 1 100 ? -8.427 -8.994 6.233 1.00 87.62 100 THR A N 1
ATOM 737 C CA . THR A 1 100 ? -9.093 -9.002 7.539 1.00 87.62 100 THR A CA 1
ATOM 738 C C . THR A 1 100 ? -10.341 -8.129 7.533 1.00 87.62 100 THR A C 1
ATOM 740 O O . THR A 1 100 ? -11.399 -8.595 7.954 1.00 87.62 100 THR A O 1
ATOM 743 N N . VAL A 1 101 ? -10.255 -6.911 6.995 1.00 86.31 101 VAL A N 1
ATOM 744 C CA . VAL A 1 101 ? -11.406 -6.013 6.847 1.00 86.31 101 VAL A CA 1
ATOM 745 C C . VAL A 1 101 ? -12.456 -6.644 5.929 1.00 86.31 101 VAL A C 1
ATOM 747 O O . VAL A 1 101 ? -13.629 -6.646 6.290 1.00 86.31 101 VAL A O 1
ATOM 750 N N . ALA A 1 102 ? -12.060 -7.254 4.808 1.00 87.88 102 ALA A N 1
ATOM 751 C CA . ALA A 1 102 ? -12.956 -7.957 3.884 1.00 87.88 102 ALA A CA 1
ATOM 752 C C . ALA A 1 102 ? -13.754 -9.056 4.597 1.00 87.88 102 ALA A C 1
ATOM 754 O O . ALA A 1 102 ? -14.980 -9.099 4.529 1.00 87.88 102 ALA A O 1
ATOM 755 N N . ARG A 1 103 ? -13.061 -9.901 5.366 1.00 88.50 103 ARG A N 1
ATOM 756 C CA . ARG A 1 103 ? -13.668 -10.992 6.137 1.00 88.50 103 ARG A CA 1
ATOM 757 C C . ARG A 1 103 ? -14.642 -10.497 7.207 1.00 88.50 103 ARG A C 1
ATOM 759 O O . ARG A 1 103 ? -15.669 -11.128 7.422 1.00 88.50 103 ARG A O 1
ATOM 766 N N . VAL A 1 104 ? -14.308 -9.406 7.891 1.00 88.25 104 VAL A N 1
ATOM 767 C CA . VAL A 1 104 ? -15.105 -8.863 9.004 1.00 88.25 104 VAL A CA 1
ATOM 768 C C . VAL A 1 104 ? -16.336 -8.109 8.511 1.00 88.25 104 VAL A C 1
ATOM 770 O O . VAL A 1 104 ? -17.395 -8.185 9.123 1.00 88.25 104 VAL A O 1
ATOM 773 N N . THR A 1 105 ? -16.196 -7.386 7.404 1.00 85.25 105 THR A N 1
ATOM 774 C CA . THR A 1 105 ? -17.245 -6.506 6.866 1.00 85.25 105 THR A CA 1
ATOM 775 C C . THR A 1 105 ? -18.084 -7.188 5.785 1.00 85.25 105 THR A C 1
ATOM 777 O O . THR A 1 105 ? -19.123 -6.670 5.392 1.00 85.25 105 THR A O 1
ATOM 780 N N . GLY A 1 106 ? -17.646 -8.348 5.284 1.00 84.50 106 GLY A N 1
ATOM 781 C CA . GLY A 1 106 ? -18.266 -9.036 4.150 1.00 84.50 106 GLY A CA 1
ATOM 782 C C . GLY A 1 106 ? -18.055 -8.327 2.807 1.00 84.50 106 GLY A C 1
ATOM 783 O O . GLY A 1 106 ? -18.634 -8.739 1.801 1.00 84.50 106 GLY A O 1
ATOM 784 N N . LEU A 1 107 ? -17.248 -7.261 2.766 1.00 86.62 107 LEU A N 1
ATOM 785 C CA . LEU A 1 107 ? -16.924 -6.549 1.536 1.00 86.62 107 LEU A CA 1
ATOM 786 C C . LEU A 1 107 ? -15.862 -7.290 0.722 1.00 86.62 107 LEU A C 1
ATOM 788 O O . LEU A 1 107 ? -14.956 -7.923 1.259 1.00 86.62 107 LEU A O 1
ATOM 792 N N . ALA A 1 108 ? -15.947 -7.144 -0.599 1.00 85.38 108 ALA A N 1
ATOM 793 C CA . ALA A 1 108 ? -14.930 -7.637 -1.517 1.00 85.38 108 ALA A CA 1
ATOM 794 C C . ALA A 1 108 ? -13.591 -6.919 -1.270 1.00 85.38 108 ALA A C 1
ATOM 796 O O . ALA A 1 108 ? -13.559 -5.686 -1.165 1.00 85.38 108 ALA A O 1
ATOM 797 N N . ALA A 1 109 ? -12.491 -7.675 -1.201 1.00 81.31 109 ALA A N 1
ATOM 798 C CA . ALA A 1 109 ? -11.156 -7.128 -0.956 1.00 81.31 109 ALA A CA 1
ATOM 799 C C . ALA A 1 109 ? -10.787 -6.069 -2.007 1.00 81.31 109 ALA A C 1
ATOM 801 O O . ALA A 1 109 ? -10.213 -5.036 -1.672 1.00 81.31 109 ALA A O 1
ATOM 802 N N . GLU A 1 110 ? -11.223 -6.253 -3.252 1.00 81.06 110 GLU A N 1
ATOM 803 C CA . GLU A 1 110 ? -11.013 -5.332 -4.368 1.00 81.06 110 GLU A CA 1
ATOM 804 C C . GLU A 1 110 ? -11.631 -3.954 -4.099 1.00 81.06 110 GLU A C 1
ATOM 806 O O . GLU A 1 110 ? -11.032 -2.930 -4.424 1.00 81.06 110 GLU A O 1
ATOM 811 N N . LYS A 1 111 ? -12.803 -3.903 -3.452 1.00 81.75 111 LYS A N 1
ATOM 812 C CA . LYS A 1 111 ? -13.436 -2.631 -3.064 1.00 81.75 111 LYS A CA 1
ATOM 813 C C . LYS A 1 111 ? -12.666 -1.935 -1.948 1.00 81.75 111 LYS A C 1
ATOM 815 O O . LYS A 1 111 ? -12.581 -0.714 -1.938 1.00 81.75 111 LYS A O 1
ATOM 820 N N . ILE A 1 112 ? -12.082 -2.698 -1.027 1.00 82.75 112 ILE A N 1
ATOM 821 C CA . ILE A 1 112 ? -11.277 -2.148 0.069 1.00 82.75 112 ILE A CA 1
ATOM 822 C C . ILE A 1 112 ? -9.943 -1.622 -0.470 1.00 82.75 112 ILE A C 1
ATOM 824 O O . ILE A 1 112 ? -9.521 -0.535 -0.079 1.00 82.75 112 ILE A O 1
ATOM 828 N N . VAL A 1 113 ? -9.312 -2.322 -1.418 1.00 80.75 113 VAL A N 1
ATOM 829 C CA . VAL A 1 113 ? -8.086 -1.863 -2.100 1.00 80.75 113 VAL A CA 1
ATOM 830 C C . VAL A 1 113 ? -8.303 -0.490 -2.742 1.00 80.75 113 VAL A C 1
ATOM 832 O O . VAL A 1 113 ? -7.440 0.378 -2.634 1.00 80.75 113 VAL A O 1
ATOM 835 N N . GLN A 1 114 ? -9.479 -0.247 -3.331 1.00 79.19 114 GLN A N 1
ATOM 836 C CA . GLN A 1 114 ? -9.834 1.046 -3.930 1.00 79.19 114 GLN A CA 1
ATOM 837 C C . GLN A 1 114 ? -9.922 2.203 -2.926 1.00 79.19 114 GLN A C 1
ATOM 839 O O . GLN A 1 114 ? -10.018 3.348 -3.354 1.00 79.19 114 GLN A O 1
ATOM 844 N N . THR A 1 115 ? -9.884 1.942 -1.616 1.00 81.62 115 THR A N 1
ATOM 845 C CA . THR A 1 115 ? -9.864 2.991 -0.580 1.00 81.62 115 THR A CA 1
ATOM 846 C C . THR A 1 115 ? -8.453 3.423 -0.190 1.00 81.62 115 THR A C 1
ATOM 848 O O . THR A 1 115 ? -8.257 4.435 0.490 1.00 81.62 115 THR A O 1
ATOM 851 N N . VAL A 1 116 ? -7.439 2.671 -0.627 1.00 80.12 116 VAL A N 1
ATOM 852 C CA . VAL A 1 116 ? -6.041 2.994 -0.370 1.00 80.12 116 VAL A CA 1
ATOM 853 C C . VAL A 1 116 ? -5.666 4.204 -1.219 1.00 80.12 116 VAL A C 1
ATOM 855 O O . VAL A 1 116 ? -5.574 4.131 -2.443 1.00 80.12 116 VAL A O 1
ATOM 858 N N . ARG A 1 117 ? -5.459 5.346 -0.555 1.00 81.62 117 ARG A N 1
ATOM 859 C CA . ARG A 1 117 ? -5.117 6.609 -1.215 1.00 81.62 117 ARG A CA 1
ATOM 860 C C . ARG A 1 117 ? -3.869 6.435 -2.080 1.00 81.62 117 ARG A C 1
ATOM 862 O O . ARG A 1 117 ? -2.823 6.166 -1.501 1.00 81.62 117 ARG A O 1
ATOM 869 N N . PRO A 1 118 ? -3.912 6.669 -3.396 1.00 83.75 118 PRO A N 1
ATOM 870 C CA . PRO A 1 118 ? -2.743 6.491 -4.240 1.00 83.75 118 PRO A CA 1
ATOM 871 C C . PRO A 1 118 ? -1.623 7.481 -3.885 1.00 83.75 118 PRO A C 1
ATOM 873 O O . PRO A 1 118 ? -1.863 8.598 -3.413 1.00 83.75 118 PRO A O 1
ATOM 876 N N . LEU A 1 119 ? -0.383 7.051 -4.104 1.00 85.56 119 LEU A N 1
ATOM 877 C CA . LEU A 1 119 ? 0.829 7.834 -3.913 1.00 85.56 119 LEU A CA 1
ATOM 878 C C . LEU A 1 119 ? 1.078 8.751 -5.115 1.00 85.56 119 LEU A C 1
ATOM 880 O O . LEU A 1 119 ? 0.818 8.356 -6.253 1.00 85.56 119 LEU A O 1
ATOM 884 N N . PRO A 1 120 ? 1.667 9.940 -4.898 1.00 86.31 120 PRO A N 1
ATOM 885 C CA . PRO A 1 120 ? 2.061 10.808 -5.994 1.00 86.31 120 PRO A CA 1
ATOM 886 C C . PRO A 1 120 ? 2.971 10.096 -6.993 1.00 86.31 120 PRO A C 1
ATOM 888 O O . PRO A 1 120 ? 3.911 9.413 -6.580 1.00 86.31 120 PRO A O 1
ATOM 891 N N . PHE A 1 121 ? 2.757 10.298 -8.293 1.00 86.75 121 PHE A N 1
ATOM 892 C CA . PHE A 1 121 ? 3.497 9.562 -9.327 1.00 86.75 121 PHE A CA 1
ATOM 893 C C . PHE A 1 121 ? 5.015 9.745 -9.180 1.00 86.75 121 PHE A C 1
ATOM 895 O O . PHE A 1 121 ? 5.781 8.782 -9.190 1.00 86.75 121 PHE A O 1
ATOM 902 N N . GLY A 1 122 ? 5.458 10.981 -8.921 1.00 88.00 122 GLY A N 1
ATOM 903 C CA . GLY A 1 122 ? 6.873 11.283 -8.691 1.00 88.00 122 GLY A CA 1
ATOM 904 C C . GLY A 1 122 ? 7.474 10.594 -7.456 1.00 88.00 122 GLY A C 1
ATOM 905 O O . GLY A 1 122 ? 8.681 10.358 -7.425 1.00 88.00 122 GLY A O 1
ATOM 906 N N . LEU A 1 123 ? 6.658 10.250 -6.453 1.00 88.69 123 LEU A N 1
ATOM 907 C CA . LEU A 1 123 ? 7.105 9.475 -5.294 1.00 88.69 123 LEU A CA 1
ATOM 908 C C . LEU A 1 123 ? 7.258 7.998 -5.650 1.00 88.69 123 LEU A C 1
ATOM 910 O O . LEU A 1 123 ? 8.260 7.400 -5.273 1.00 88.69 123 LEU A O 1
ATOM 914 N N . VAL A 1 124 ? 6.315 7.434 -6.407 1.00 90.56 124 VAL A N 1
ATOM 915 C CA . VAL A 1 124 ? 6.407 6.049 -6.890 1.00 90.56 124 VAL A CA 1
ATOM 916 C C . VAL A 1 124 ? 7.667 5.863 -7.732 1.00 90.56 124 VAL A C 1
ATOM 918 O O . VAL A 1 124 ? 8.484 5.001 -7.422 1.00 90.56 124 VAL A O 1
ATOM 921 N N . VAL A 1 125 ? 7.909 6.748 -8.706 1.00 89.81 125 VAL A N 1
ATOM 922 C CA . VAL A 1 125 ? 9.139 6.730 -9.520 1.00 89.81 125 VAL A CA 1
ATOM 923 C C . VAL A 1 125 ? 10.396 6.812 -8.648 1.00 89.81 125 VAL A C 1
ATOM 925 O O . VAL A 1 125 ? 11.369 6.095 -8.875 1.00 89.81 125 VAL A O 1
ATOM 928 N N . ALA A 1 126 ? 10.389 7.669 -7.624 1.00 90.75 126 ALA A N 1
ATOM 929 C CA . ALA A 1 126 ? 11.521 7.808 -6.716 1.00 90.75 126 ALA A CA 1
ATOM 930 C C . ALA A 1 126 ? 11.762 6.559 -5.855 1.00 90.75 126 ALA A C 1
ATOM 932 O O . ALA A 1 126 ? 12.922 6.230 -5.610 1.00 90.75 126 ALA A O 1
ATOM 933 N N . ALA A 1 127 ? 10.701 5.902 -5.381 1.00 90.81 127 ALA A N 1
ATOM 934 C CA . ALA A 1 127 ? 10.762 4.741 -4.496 1.00 90.81 127 ALA A CA 1
ATOM 935 C C . ALA A 1 127 ? 11.128 3.444 -5.229 1.00 90.81 127 ALA A C 1
ATOM 937 O O . ALA A 1 127 ? 11.875 2.631 -4.683 1.00 90.81 127 ALA A O 1
ATOM 938 N N . GLU A 1 128 ? 10.669 3.290 -6.473 1.00 89.88 128 GLU A N 1
ATOM 939 C CA . GLU A 1 128 ? 10.967 2.136 -7.334 1.00 89.88 128 GLU A CA 1
ATOM 940 C C . GLU A 1 128 ? 12.357 2.219 -7.991 1.00 89.88 128 GLU A C 1
ATOM 942 O O . GLU A 1 128 ? 12.824 1.267 -8.618 1.00 89.88 128 GLU A O 1
ATOM 947 N N . HIS A 1 129 ? 13.060 3.348 -7.847 1.00 91.62 129 HIS A N 1
ATOM 948 C CA . HIS A 1 129 ? 14.383 3.518 -8.438 1.00 91.62 129 HIS A CA 1
ATOM 949 C C . HIS A 1 129 ? 15.376 2.454 -7.902 1.00 91.62 129 HIS A C 1
ATOM 951 O O . HIS A 1 129 ? 15.555 2.360 -6.682 1.00 91.62 129 HIS A O 1
ATOM 957 N N . PRO A 1 130 ? 16.126 1.725 -8.766 1.00 90.00 130 PRO A N 1
ATOM 958 C CA . PRO A 1 130 ? 16.955 0.572 -8.375 1.00 90.00 130 PRO A CA 1
ATOM 959 C C . PRO A 1 130 ? 17.936 0.819 -7.225 1.00 90.00 130 PRO A C 1
ATOM 961 O O . PRO A 1 130 ? 18.206 -0.074 -6.425 1.00 90.00 130 PRO A O 1
ATOM 964 N N . ARG A 1 131 ? 18.436 2.053 -7.107 1.00 90.12 131 ARG A N 1
ATOM 965 C CA . ARG A 1 131 ? 19.300 2.501 -6.002 1.00 90.12 131 ARG A CA 1
ATOM 966 C C . ARG A 1 131 ? 18.743 2.191 -4.605 1.00 90.12 131 ARG A C 1
ATOM 968 O O . ARG A 1 131 ? 19.531 2.054 -3.680 1.00 90.12 131 ARG A O 1
ATOM 975 N N . TRP A 1 132 ?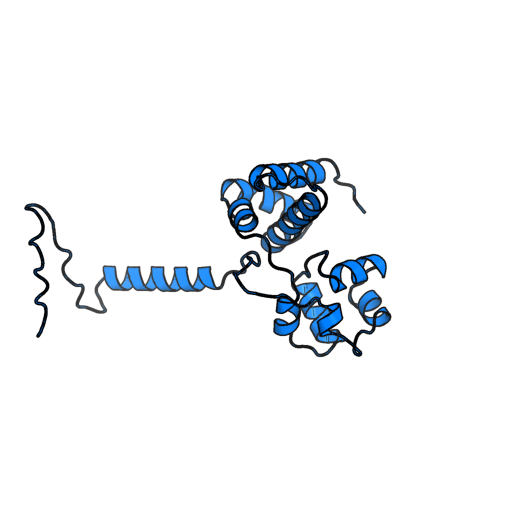 17.423 2.091 -4.446 1.00 90.12 132 TRP A N 1
ATOM 976 C CA . TRP A 1 132 ? 16.773 1.833 -3.161 1.00 90.12 132 TRP A CA 1
ATOM 977 C C . TRP A 1 132 ? 16.548 0.351 -2.859 1.00 90.12 132 TRP A C 1
ATOM 979 O O . TRP A 1 132 ? 16.218 0.034 -1.722 1.00 90.12 132 TRP A O 1
ATOM 989 N N . ARG A 1 133 ? 16.768 -0.569 -3.814 1.00 90.19 133 ARG A N 1
ATOM 990 C CA . ARG A 1 133 ? 16.503 -2.011 -3.620 1.00 90.19 133 ARG A CA 1
ATOM 991 C C . ARG A 1 133 ? 17.164 -2.571 -2.363 1.00 90.19 133 ARG A C 1
ATOM 993 O O . ARG A 1 133 ? 16.513 -3.229 -1.562 1.00 90.19 133 ARG A O 1
ATOM 1000 N N . HIS A 1 134 ? 18.442 -2.258 -2.151 1.00 91.88 134 HIS A N 1
ATOM 1001 C CA . HIS A 1 134 ? 19.164 -2.718 -0.962 1.00 91.88 134 HIS A CA 1
ATOM 1002 C C . HIS A 1 134 ? 18.564 -2.162 0.341 1.00 91.88 134 HIS A C 1
ATOM 1004 O O . HIS A 1 134 ? 18.463 -2.891 1.323 1.00 91.88 134 HIS A O 1
ATOM 1010 N N . VAL A 1 135 ? 18.110 -0.904 0.335 1.00 92.94 135 VAL A N 1
ATOM 1011 C CA . VAL A 1 135 ? 17.467 -0.264 1.492 1.00 92.94 135 VAL A CA 1
ATOM 1012 C C . VAL A 1 135 ? 16.130 -0.934 1.803 1.00 92.94 135 VAL A C 1
ATOM 1014 O O . VAL A 1 135 ? 15.824 -1.188 2.967 1.00 92.94 135 VAL A O 1
ATOM 1017 N N . TRP A 1 136 ? 15.353 -1.278 0.773 1.00 92.62 136 TRP A N 1
ATOM 1018 C CA . TRP A 1 136 ? 14.085 -1.986 0.937 1.00 92.62 136 TRP A CA 1
ATOM 1019 C C . TRP A 1 136 ? 14.264 -3.405 1.454 1.00 92.62 136 TRP A C 1
ATOM 1021 O O . TRP A 1 136 ? 13.568 -3.786 2.393 1.00 92.62 136 TRP A O 1
ATOM 1031 N N . HIS A 1 137 ? 15.232 -4.151 0.920 1.00 93.38 137 HIS A N 1
ATOM 1032 C CA . HIS A 1 137 ? 15.580 -5.468 1.446 1.00 93.38 137 HIS A CA 1
ATOM 1033 C C . HIS A 1 137 ? 16.020 -5.402 2.910 1.00 93.38 137 HIS A C 1
ATOM 1035 O O . HIS A 1 137 ? 15.563 -6.205 3.720 1.00 93.38 137 HIS A O 1
ATOM 1041 N N . GLU A 1 138 ? 16.867 -4.439 3.277 1.00 92.62 138 GLU A N 1
ATOM 1042 C CA . GLU A 1 138 ? 17.321 -4.293 4.661 1.00 92.62 138 GLU A CA 1
ATOM 1043 C C . GLU A 1 138 ? 16.166 -3.942 5.601 1.00 92.62 138 GLU A C 1
ATOM 1045 O O . GLU A 1 138 ? 15.995 -4.555 6.652 1.00 92.62 138 GLU A O 1
ATOM 1050 N N . ARG A 1 139 ? 15.309 -3.002 5.197 1.00 90.44 139 ARG A N 1
ATOM 1051 C CA . ARG A 1 139 ? 14.106 -2.640 5.949 1.00 90.44 139 ARG A CA 1
ATOM 1052 C C . ARG A 1 139 ? 13.154 -3.825 6.120 1.00 90.44 139 ARG A C 1
ATOM 1054 O O . ARG A 1 139 ? 12.657 -4.038 7.222 1.00 90.44 139 ARG A O 1
ATOM 1061 N N . ALA A 1 140 ? 12.933 -4.598 5.059 1.00 91.31 140 ALA A N 1
ATOM 1062 C CA . ALA A 1 140 ? 12.104 -5.799 5.077 1.00 91.31 140 ALA A CA 1
ATOM 1063 C C . ALA A 1 140 ? 12.637 -6.836 6.074 1.00 91.31 140 ALA A C 1
ATOM 1065 O O . ALA A 1 140 ? 11.880 -7.332 6.906 1.00 91.31 140 ALA A O 1
ATOM 1066 N N . ARG A 1 141 ? 13.957 -7.083 6.064 1.00 92.75 141 ARG A N 1
ATOM 1067 C CA . ARG A 1 141 ? 14.622 -7.969 7.032 1.00 92.75 141 ARG A CA 1
ATOM 1068 C C . ARG A 1 141 ? 14.459 -7.482 8.467 1.00 92.75 141 ARG A C 1
ATOM 1070 O O . ARG A 1 141 ? 14.020 -8.259 9.307 1.00 92.75 141 ARG A O 1
ATOM 1077 N N . ARG A 1 142 ? 14.765 -6.207 8.737 1.00 90.44 142 ARG A N 1
ATOM 1078 C CA . ARG A 1 142 ? 14.672 -5.611 10.085 1.00 90.44 142 ARG A CA 1
ATOM 1079 C C . ARG A 1 142 ? 13.257 -5.662 10.660 1.00 90.44 142 ARG A C 1
ATOM 1081 O O . ARG A 1 142 ? 13.095 -5.844 11.858 1.00 90.44 142 ARG A O 1
ATOM 1088 N N . ARG A 1 143 ? 12.242 -5.495 9.810 1.00 84.00 143 ARG A N 1
ATOM 1089 C CA . ARG A 1 143 ? 10.829 -5.480 10.214 1.00 84.00 143 ARG A CA 1
ATOM 1090 C C . ARG A 1 143 ? 10.132 -6.836 10.090 1.00 84.00 143 ARG A C 1
ATOM 1092 O O . ARG A 1 143 ? 8.954 -6.912 10.409 1.00 84.00 143 ARG A O 1
ATOM 1099 N N . HIS A 1 144 ? 10.827 -7.881 9.636 1.00 88.06 144 HIS A N 1
ATOM 1100 C CA . HIS A 1 144 ? 10.247 -9.203 9.371 1.00 88.06 144 HIS A CA 1
ATOM 1101 C C . HIS A 1 144 ? 9.018 -9.171 8.439 1.00 88.06 144 HIS A C 1
ATOM 1103 O O . HIS A 1 144 ? 8.070 -9.929 8.621 1.00 88.06 144 HIS A O 1
ATOM 1109 N N . ILE A 1 145 ? 9.048 -8.304 7.424 1.00 86.12 145 ILE A N 1
ATOM 1110 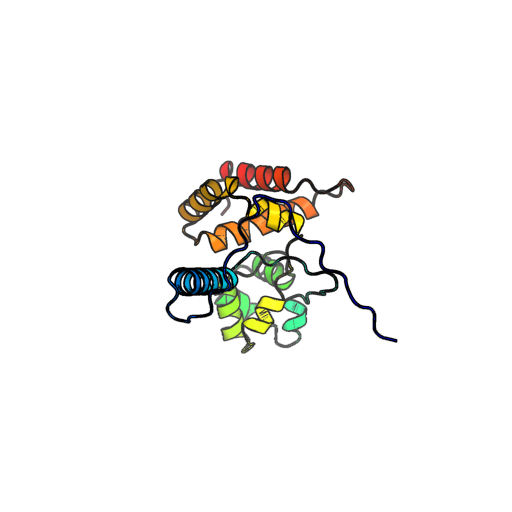C CA . ILE A 1 145 ? 7.980 -8.139 6.423 1.00 86.12 145 ILE A CA 1
ATOM 1111 C C . ILE A 1 145 ? 8.502 -8.418 5.013 1.00 86.12 145 ILE A C 1
ATOM 1113 O O . ILE A 1 145 ? 9.708 -8.527 4.787 1.00 86.12 145 ILE A O 1
ATOM 1117 N N . SER A 1 146 ? 7.598 -8.505 4.036 1.00 87.56 146 SER A N 1
ATOM 1118 C CA . SER A 1 146 ? 7.990 -8.612 2.626 1.00 87.56 146 SER A CA 1
ATOM 1119 C C . SER A 1 146 ? 8.627 -7.315 2.105 1.00 87.56 146 SER A C 1
ATOM 1121 O O . SER A 1 146 ? 8.349 -6.219 2.594 1.00 87.56 146 SER A O 1
ATOM 1123 N N . GLU A 1 147 ? 9.450 -7.406 1.057 1.00 88.94 147 GLU A N 1
ATOM 1124 C CA . GLU A 1 147 ? 10.005 -6.212 0.400 1.00 88.94 147 GLU A CA 1
ATOM 1125 C C . GLU A 1 147 ? 8.905 -5.307 -0.174 1.00 88.94 147 GLU A C 1
ATOM 1127 O O . GLU A 1 147 ? 8.999 -4.086 -0.080 1.00 88.94 147 GLU A O 1
ATOM 1132 N N . ALA A 1 148 ? 7.837 -5.888 -0.732 1.00 85.44 148 ALA A N 1
ATOM 1133 C CA . ALA A 1 148 ? 6.697 -5.129 -1.245 1.00 85.44 148 ALA A CA 1
ATOM 1134 C C . ALA A 1 148 ? 6.022 -4.308 -0.133 1.00 85.44 148 ALA A C 1
ATOM 1136 O O . ALA A 1 148 ? 5.739 -3.124 -0.310 1.00 85.44 148 ALA A O 1
ATOM 1137 N N . GLU A 1 149 ? 5.843 -4.901 1.045 1.00 82.75 149 GLU A N 1
ATOM 1138 C CA . GLU A 1 149 ? 5.295 -4.213 2.212 1.00 82.75 149 GLU A CA 1
ATOM 1139 C C . GLU A 1 149 ? 6.257 -3.159 2.772 1.00 82.75 149 GLU A C 1
ATOM 1141 O O . GLU A 1 149 ? 5.830 -2.075 3.186 1.00 82.75 149 GLU A O 1
ATOM 1146 N N . ALA A 1 150 ? 7.565 -3.425 2.723 1.00 88.31 150 ALA A N 1
ATOM 1147 C CA . ALA A 1 150 ? 8.587 -2.454 3.086 1.00 88.31 150 ALA A CA 1
ATOM 1148 C C . ALA A 1 150 ? 8.591 -1.245 2.132 1.00 88.31 150 ALA A C 1
ATOM 1150 O O . ALA A 1 150 ? 8.668 -0.107 2.599 1.00 88.31 150 ALA A O 1
ATOM 1151 N N . ARG A 1 151 ? 8.449 -1.462 0.820 1.00 90.19 151 ARG A N 1
ATOM 1152 C CA . ARG A 1 151 ? 8.299 -0.390 -0.177 1.00 90.19 151 ARG A CA 1
ATOM 1153 C C . ARG A 1 151 ? 7.023 0.409 0.059 1.00 90.19 151 ARG A C 1
ATOM 1155 O O . ARG A 1 151 ? 7.074 1.640 0.093 1.00 90.19 151 ARG A O 1
ATOM 1162 N N . LEU A 1 152 ? 5.898 -0.278 0.267 1.00 86.94 152 LEU A N 1
ATOM 1163 C CA . LEU A 1 152 ? 4.592 0.336 0.495 1.00 86.94 152 LEU A CA 1
ATOM 1164 C C . LEU A 1 152 ? 4.613 1.224 1.739 1.00 86.94 152 LEU A C 1
ATOM 1166 O O . LEU A 1 152 ? 4.488 2.444 1.642 1.00 86.94 152 LEU A O 1
ATOM 1170 N N . SER A 1 153 ? 4.836 0.632 2.910 1.00 84.88 153 SER A N 1
ATOM 1171 C CA . SER A 1 153 ? 4.797 1.363 4.180 1.00 84.88 153 SER A CA 1
ATOM 1172 C C . SER A 1 153 ? 5.860 2.466 4.255 1.00 84.88 153 SER A C 1
ATOM 1174 O O . SER A 1 153 ? 5.580 3.538 4.792 1.00 84.88 153 SER A O 1
ATOM 1176 N N . GLY A 1 154 ? 7.043 2.263 3.662 1.00 87.81 154 GLY A N 1
ATOM 1177 C CA . GLY A 1 154 ? 8.089 3.286 3.599 1.00 87.81 154 GLY A CA 1
ATOM 1178 C C . GLY A 1 154 ? 7.705 4.482 2.723 1.00 87.81 154 GLY A C 1
ATOM 1179 O O . GLY A 1 154 ? 7.881 5.635 3.118 1.00 87.81 154 GLY A O 1
ATOM 1180 N N . SER A 1 155 ? 7.101 4.225 1.561 1.00 88.94 155 SER A N 1
ATOM 1181 C CA . SER A 1 155 ? 6.647 5.282 0.651 1.00 88.94 155 SER A CA 1
ATOM 1182 C C . SER A 1 155 ? 5.508 6.105 1.257 1.00 88.94 155 SER A C 1
ATOM 1184 O O . SER A 1 155 ? 5.526 7.333 1.183 1.00 88.94 155 SER A O 1
ATOM 1186 N N . TYR A 1 156 ? 4.554 5.467 1.939 1.00 85.75 156 TYR A N 1
ATOM 1187 C CA . TYR A 1 156 ? 3.512 6.197 2.667 1.00 85.75 156 TYR A CA 1
ATOM 1188 C C . TYR A 1 156 ? 4.048 6.981 3.864 1.00 85.75 156 TYR A C 1
ATOM 1190 O O . TYR A 1 156 ? 3.542 8.066 4.146 1.00 85.75 156 TYR A O 1
ATOM 1198 N N . GLY A 1 157 ? 5.087 6.485 4.536 1.00 83.12 157 GLY A N 1
ATOM 1199 C CA . GLY A 1 157 ? 5.796 7.240 5.565 1.00 83.12 157 GLY A CA 1
ATOM 1200 C C . GLY A 1 157 ? 6.392 8.541 5.019 1.00 83.12 157 GLY A C 1
ATOM 1201 O O . GLY A 1 157 ? 6.117 9.623 5.545 1.00 83.12 157 GLY A O 1
ATOM 1202 N N . ALA A 1 158 ? 7.108 8.462 3.893 1.00 86.19 158 ALA A N 1
ATOM 1203 C CA . ALA A 1 158 ? 7.642 9.634 3.197 1.00 86.19 158 ALA A CA 1
ATOM 1204 C C . ALA A 1 158 ? 6.532 10.581 2.696 1.00 86.19 158 ALA A C 1
ATOM 1206 O O . ALA A 1 158 ? 6.668 11.807 2.764 1.00 86.19 158 ALA A O 1
ATOM 1207 N N . PHE A 1 159 ? 5.404 10.035 2.233 1.00 84.62 159 PHE A N 1
ATOM 1208 C CA . PHE A 1 159 ? 4.241 10.821 1.824 1.00 84.62 159 PHE A CA 1
ATOM 1209 C C . PHE A 1 159 ? 3.588 11.561 3.002 1.00 84.62 159 PHE A C 1
ATOM 1211 O O . PHE A 1 159 ? 3.265 12.746 2.892 1.00 84.62 159 PHE A O 1
ATOM 1218 N N . ALA A 1 160 ? 3.444 10.900 4.152 1.00 80.06 160 ALA A N 1
ATOM 1219 C CA . ALA A 1 160 ? 2.910 11.498 5.371 1.00 80.06 160 ALA A CA 1
ATOM 1220 C C . ALA A 1 160 ? 3.838 12.584 5.936 1.00 80.06 160 ALA A C 1
ATOM 1222 O O . ALA A 1 160 ? 3.349 13.602 6.430 1.00 80.06 160 ALA A O 1
ATOM 1223 N N . LEU A 1 161 ? 5.160 12.401 5.828 1.00 77.19 161 LEU A N 1
ATOM 1224 C CA . LEU A 1 161 ? 6.149 13.425 6.172 1.00 77.19 161 LEU A CA 1
ATOM 1225 C C . LEU A 1 161 ? 5.981 14.662 5.278 1.00 77.19 161 LEU A C 1
ATOM 1227 O O . LEU A 1 161 ? 5.873 15.779 5.779 1.00 77.19 161 LEU A O 1
ATOM 1231 N N . ALA A 1 162 ? 5.845 14.456 3.965 1.00 76.69 162 ALA A N 1
ATOM 1232 C CA . ALA A 1 162 ? 5.632 15.530 2.997 1.00 76.69 162 ALA A CA 1
ATOM 1233 C C . ALA A 1 162 ? 4.336 16.320 3.240 1.00 76.69 162 ALA A C 1
ATOM 1235 O O . ALA A 1 162 ? 4.306 17.526 3.016 1.00 76.69 162 ALA A O 1
ATOM 1236 N N . ALA A 1 163 ? 3.266 15.663 3.698 1.00 72.94 163 ALA A N 1
ATOM 1237 C CA . ALA A 1 163 ? 1.995 16.321 3.997 1.00 72.94 163 ALA A CA 1
ATOM 1238 C C . ALA A 1 163 ? 2.077 17.295 5.189 1.00 72.94 163 ALA A C 1
ATOM 1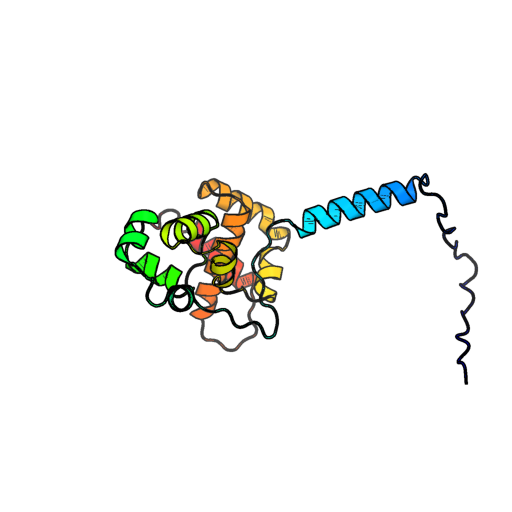240 O O . ALA A 1 163 ? 1.229 18.176 5.309 1.00 72.94 163 ALA A O 1
ATOM 1241 N N . ARG A 1 164 ? 3.081 17.143 6.066 1.00 69.31 164 ARG A N 1
ATOM 1242 C CA . ARG A 1 164 ? 3.331 18.043 7.206 1.00 69.31 164 ARG A CA 1
ATOM 1243 C C . ARG A 1 164 ? 4.176 19.257 6.817 1.00 69.31 164 ARG A C 1
ATOM 1245 O O . ARG A 1 164 ? 4.113 20.288 7.477 1.00 69.31 164 ARG A O 1
ATOM 1252 N N . GLU A 1 165 ? 4.964 19.139 5.753 1.00 65.50 165 GLU A N 1
ATOM 1253 C CA . GLU A 1 165 ? 5.836 20.194 5.243 1.00 65.50 165 GLU A CA 1
ATOM 1254 C C . GLU A 1 165 ? 5.064 21.075 4.249 1.00 65.50 165 GLU A C 1
ATOM 1256 O O . GLU A 1 165 ? 5.132 20.895 3.033 1.00 65.50 165 GLU A O 1
ATOM 1261 N N . THR A 1 166 ? 4.304 22.039 4.770 1.00 52.31 166 THR A N 1
ATOM 1262 C CA . THR A 1 166 ? 3.536 23.031 3.995 1.00 52.31 166 THR A CA 1
ATOM 1263 C C . THR A 1 166 ? 4.454 24.057 3.308 1.00 52.31 166 THR A C 1
ATOM 1265 O O . THR A 1 166 ? 4.378 25.252 3.580 1.00 52.31 166 THR A O 1
ATOM 1268 N N . SER A 1 167 ? 5.361 23.627 2.429 1.00 49.81 167 SER A N 1
ATOM 1269 C CA . SER A 1 167 ? 6.147 24.534 1.585 1.00 49.81 167 SER A CA 1
ATOM 1270 C C . SER A 1 167 ? 5.875 24.251 0.107 1.00 49.81 167 SER A C 1
ATOM 1272 O O . SER A 1 167 ? 6.081 23.149 -0.397 1.00 49.81 167 SER A O 1
ATOM 1274 N N . GLY A 1 168 ? 5.350 25.260 -0.592 1.00 49.00 168 GLY A N 1
ATOM 1275 C CA . GLY A 1 168 ? 4.894 25.199 -1.985 1.00 49.00 168 GLY A CA 1
ATOM 1276 C C . GLY A 1 168 ? 6.000 25.087 -3.041 1.00 49.00 168 GLY A C 1
ATOM 1277 O O . GLY A 1 168 ? 5.827 25.601 -4.140 1.00 49.00 168 GLY A O 1
ATOM 1278 N N . LYS A 1 169 ? 7.137 24.453 -2.728 1.00 53.66 169 LYS A N 1
AT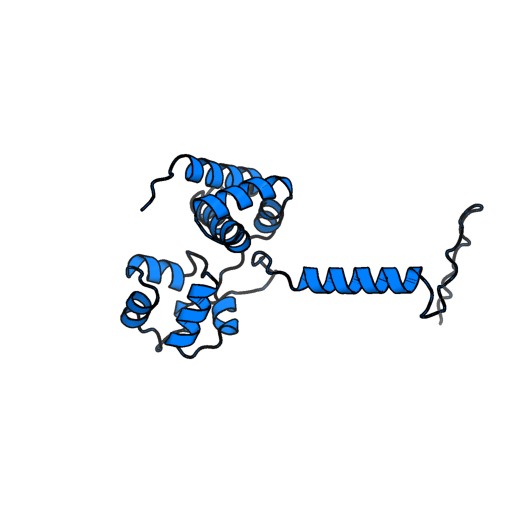OM 1279 C CA . LYS A 1 169 ? 8.162 24.104 -3.721 1.00 53.66 169 LYS A CA 1
ATOM 1280 C C . LYS A 1 169 ? 7.901 22.713 -4.294 1.00 53.66 169 LYS A C 1
ATOM 1282 O O . LYS A 1 169 ? 7.326 21.845 -3.633 1.00 53.66 169 LYS A O 1
ATOM 1287 N N . GLU A 1 170 ? 8.341 22.525 -5.535 1.00 55.75 170 GLU A N 1
ATOM 1288 C CA . GLU A 1 170 ? 8.327 21.243 -6.234 1.00 55.75 170 GLU A CA 1
ATOM 1289 C C . GLU A 1 170 ? 8.888 20.135 -5.332 1.00 55.75 170 GLU A C 1
ATOM 1291 O O . GLU A 1 170 ? 9.920 20.287 -4.672 1.00 55.75 170 GLU A O 1
ATOM 1296 N N . ARG A 1 171 ? 8.134 19.041 -5.210 1.00 69.44 171 ARG A N 1
ATOM 1297 C CA . ARG A 1 171 ? 8.376 18.030 -4.182 1.00 69.44 171 ARG A CA 1
ATOM 1298 C C . ARG A 1 171 ? 9.589 17.182 -4.572 1.00 69.44 171 ARG A C 1
ATOM 1300 O O . ARG A 1 171 ? 9.459 16.268 -5.380 1.00 69.44 171 ARG A O 1
ATOM 1307 N N . ASN A 1 172 ? 10.749 17.432 -3.958 1.00 84.12 172 ASN A N 1
ATOM 1308 C CA . ASN A 1 172 ? 11.920 16.559 -4.090 1.00 84.12 172 ASN A CA 1
ATOM 1309 C C . ASN A 1 172 ? 11.686 15.226 -3.353 1.00 84.12 172 ASN A C 1
ATOM 1311 O O . ASN A 1 172 ? 12.084 15.032 -2.202 1.00 84.12 172 ASN A O 1
ATOM 1315 N N . TRP A 1 173 ? 11.005 14.294 -4.019 1.00 86.12 173 TRP A N 1
ATOM 1316 C CA . TRP A 1 173 ? 10.663 12.990 -3.450 1.00 86.12 173 TRP A CA 1
ATOM 1317 C C . TRP A 1 173 ? 11.884 12.148 -3.094 1.00 86.12 173 TRP A C 1
ATOM 1319 O O . TRP A 1 173 ? 11.844 11.389 -2.131 1.00 86.12 173 TRP A O 1
ATOM 1329 N N . HIS A 1 174 ? 12.986 12.319 -3.823 1.00 85.31 174 HIS A N 1
ATOM 1330 C CA . HIS A 1 174 ? 14.231 11.602 -3.572 1.00 85.31 174 HIS A CA 1
ATOM 1331 C C . HIS A 1 174 ? 14.827 11.951 -2.204 1.00 85.31 174 HIS A C 1
ATOM 1333 O O . HIS A 1 174 ? 15.278 11.066 -1.481 1.00 85.31 174 HIS A O 1
ATOM 1339 N N . GLU A 1 175 ? 14.836 13.236 -1.861 1.00 84.25 175 GLU A N 1
ATOM 1340 C CA . GLU A 1 175 ? 15.362 13.734 -0.593 1.00 84.25 175 GLU A CA 1
ATOM 1341 C C . GLU A 1 175 ? 14.441 13.394 0.578 1.00 84.25 175 GLU A C 1
ATOM 1343 O O . GLU A 1 175 ? 14.915 12.949 1.619 1.00 84.25 175 GLU A O 1
ATOM 1348 N N . ARG A 1 176 ? 13.123 13.503 0.391 1.00 84.06 176 ARG A N 1
ATOM 1349 C CA . ARG A 1 176 ? 12.148 13.138 1.429 1.00 84.06 176 ARG A CA 1
ATOM 1350 C C . ARG A 1 176 ? 12.142 11.654 1.748 1.00 84.06 176 ARG A C 1
ATOM 1352 O O . ARG A 1 176 ? 12.078 11.289 2.916 1.00 84.06 176 ARG A O 1
ATOM 1359 N N . LEU A 1 177 ? 12.230 10.811 0.721 1.00 87.81 177 LEU A N 1
ATOM 1360 C CA . LEU A 1 177 ? 12.349 9.371 0.904 1.00 87.81 177 LEU A CA 1
ATOM 1361 C C . LEU A 1 177 ? 13.636 9.033 1.662 1.00 87.81 177 LEU A C 1
ATOM 1363 O O . LEU A 1 177 ? 13.592 8.257 2.608 1.00 87.81 177 LEU A O 1
ATOM 1367 N N . ARG A 1 178 ? 14.758 9.682 1.313 1.00 88.62 178 ARG A N 1
ATOM 1368 C CA . ARG A 1 178 ? 16.014 9.545 2.060 1.00 88.62 178 ARG A CA 1
ATOM 1369 C C . ARG A 1 178 ? 15.842 9.941 3.520 1.00 88.62 178 ARG A C 1
ATOM 1371 O O . ARG A 1 178 ? 16.177 9.150 4.385 1.00 88.62 178 ARG A O 1
ATOM 1378 N N . ARG A 1 179 ? 15.304 11.134 3.778 1.00 86.44 179 ARG A N 1
ATOM 1379 C CA . ARG A 1 179 ? 15.095 11.655 5.131 1.00 86.44 179 ARG A CA 1
ATOM 1380 C C . ARG A 1 179 ? 14.252 10.700 5.968 1.00 86.44 179 ARG A C 1
ATOM 1382 O O . ARG A 1 179 ? 14.669 10.337 7.054 1.00 86.44 179 ARG A O 1
ATOM 1389 N N . PHE A 1 180 ? 13.120 10.250 5.433 1.00 86.94 180 PHE A N 1
ATOM 1390 C CA . PHE A 1 180 ? 12.252 9.302 6.124 1.00 86.94 180 PHE A CA 1
ATOM 1391 C C . PHE A 1 180 ? 12.984 7.996 6.469 1.00 86.94 180 PHE A C 1
ATOM 1393 O O . PHE A 1 180 ? 12.923 7.544 7.607 1.00 86.94 180 PHE A O 1
ATOM 1400 N N . LEU A 1 181 ? 13.702 7.409 5.507 1.00 86.06 181 LEU A N 1
ATOM 1401 C CA . LEU A 1 181 ? 14.410 6.144 5.718 1.00 86.06 181 LEU A CA 1
ATOM 1402 C C . LEU A 1 181 ? 15.596 6.284 6.681 1.00 86.06 181 LEU A C 1
ATOM 1404 O O . LEU A 1 181 ? 15.858 5.361 7.444 1.00 86.06 181 LEU A O 1
ATOM 1408 N N . SER A 1 182 ? 16.284 7.427 6.670 1.00 85.38 182 SER A N 1
ATOM 1409 C CA . SER A 1 182 ? 17.358 7.733 7.618 1.00 85.38 182 SER A CA 1
ATOM 1410 C C . SER A 1 182 ? 16.828 7.992 9.030 1.00 85.38 182 SER A C 1
ATOM 1412 O O . SER A 1 182 ? 17.407 7.486 9.984 1.00 85.38 182 SER A O 1
ATOM 1414 N N . ASP A 1 183 ? 15.721 8.725 9.175 1.00 82.44 183 ASP A N 1
ATOM 1415 C CA . ASP A 1 183 ? 15.087 8.966 10.478 1.00 82.44 183 ASP A CA 1
ATOM 1416 C C . ASP A 1 183 ? 14.593 7.643 11.098 1.00 82.44 183 ASP A C 1
ATOM 1418 O O . ASP A 1 183 ? 14.745 7.423 12.295 1.00 82.44 183 ASP A O 1
ATOM 1422 N N . GLU A 1 184 ? 14.061 6.729 10.281 1.00 76.81 184 GLU A N 1
ATOM 1423 C CA . GLU A 1 184 ? 13.616 5.397 10.714 1.00 76.81 184 GLU A CA 1
ATOM 1424 C C . GLU A 1 184 ? 14.781 4.478 11.129 1.00 76.81 184 GLU A C 1
ATOM 1426 O O . GLU A 1 184 ? 14.642 3.653 12.025 1.00 76.81 184 GLU A O 1
ATOM 1431 N N . GLU A 1 185 ? 15.944 4.614 10.491 1.00 69.12 185 GLU A N 1
ATOM 1432 C CA . GLU A 1 185 ? 17.156 3.868 10.845 1.00 69.12 185 GLU A CA 1
ATOM 1433 C C . GLU A 1 185 ? 17.770 4.328 12.176 1.00 69.12 185 GLU A C 1
ATOM 1435 O O . GLU A 1 185 ? 18.380 3.529 12.886 1.00 69.12 185 GLU A O 1
ATOM 1440 N N . LEU A 1 186 ? 17.575 5.600 12.530 1.00 59.50 186 LEU A N 1
ATOM 1441 C CA . LEU A 1 186 ? 18.024 6.183 13.794 1.00 59.50 186 LEU A CA 1
ATOM 1442 C C . LEU A 1 186 ? 17.072 5.890 14.967 1.00 59.50 186 LEU A C 1
ATOM 1444 O O . LEU A 1 186 ? 17.484 6.038 16.117 1.00 59.50 186 LEU A O 1
ATOM 1448 N N . ASP A 1 187 ? 15.842 5.443 14.695 1.00 57.03 187 ASP A N 1
ATOM 1449 C CA . ASP A 1 187 ? 14.852 5.038 15.701 1.00 57.03 187 ASP A CA 1
ATOM 1450 C C . ASP A 1 187 ? 14.464 3.550 15.561 1.00 57.03 187 ASP A C 1
ATOM 1452 O O . ASP A 1 187 ? 13.358 3.217 15.125 1.00 57.03 187 ASP A O 1
ATOM 1456 N N . PRO A 1 188 ? 15.344 2.608 15.956 1.00 52.38 188 PRO A N 1
ATOM 1457 C CA . PRO A 1 188 ? 15.020 1.181 15.950 1.00 52.38 188 PRO A CA 1
ATOM 1458 C C . PRO A 1 188 ? 13.977 0.786 17.019 1.00 52.38 188 PRO A C 1
ATOM 1460 O O . PRO A 1 188 ? 13.684 -0.400 17.155 1.00 52.38 188 PRO A O 1
ATOM 1463 N N . GLY A 1 189 ? 13.449 1.741 17.802 1.00 44.91 189 GLY A N 1
ATOM 1464 C CA . GLY A 1 189 ? 12.682 1.506 19.031 1.00 44.91 189 GLY A CA 1
ATOM 1465 C C . GLY A 1 189 ? 11.262 2.081 19.062 1.00 44.91 189 GLY A C 1
ATOM 1466 O O . GLY A 1 189 ? 10.669 2.153 20.140 1.00 44.91 189 GLY A O 1
ATOM 1467 N N . GLY A 1 190 ? 10.692 2.480 17.925 1.00 38.16 190 GLY A N 1
ATOM 1468 C CA . GLY A 1 190 ? 9.319 2.985 17.846 1.00 38.16 190 GLY A CA 1
ATOM 1469 C C . GLY A 1 190 ? 8.241 1.898 17.970 1.00 38.16 190 GLY A C 1
ATOM 1470 O O . GLY A 1 190 ? 7.652 1.547 16.953 1.00 38.16 190 GLY A O 1
ATOM 1471 N N . ALA A 1 191 ? 8.041 1.410 19.204 1.00 35.44 191 ALA A N 1
ATOM 1472 C CA . ALA A 1 191 ? 6.899 0.686 19.809 1.00 35.44 191 ALA A CA 1
ATOM 1473 C C . ALA A 1 191 ? 5.972 -0.169 18.920 1.00 35.44 191 ALA A C 1
ATOM 1475 O O . ALA A 1 191 ? 5.184 0.412 18.138 1.00 35.44 191 ALA A O 1
#

pLDDT: mean 77.91, std 13.74, range [35.44, 93.38]

Secondary structure (DSSP, 8-state):
-------PPPPTT--PPPP---TT-HHHHHHHHHHHHHHHHHTS----B--TT-----HHHHHGGG--HHHHHHHHT--HHHHHHHHTTSSPPPHHHHHHHHHHH---HHHHHTTSPPBPHHHHHHHHSGGGHHHHHHHHHHHTS-HHHHHHHHHHHHHHHHHH----S---HHHHHHHHHHHHHH-TT--